Protein AF-A0A0B7ND95-F1 (afdb_monomer_lite)

Foldseek 3Di:
DPPVPVVVVVVVVVVVVVVVVVVVVVVVVVVVPPPPPVPDQKDFLVRADQQPNQDVLQGIRDGHDDPDPVVVVVVCVLLVVQLVLLCLLLVLVLLLLCQLVVLPVVSSCVLNVVLVVLSVVLSVQCNDPVCVGSVNPVVNLVSSVVSNCSVVVSLVVSCVQLPDVVSCQRNVVVLVVLLVVLQVVLSCLLVVFPPSVVPRNPCNDHDTSVVSSVVSNVSSVVSSVVSSVSNVVSVPDPVCPCVSVVSVD

Radius of gyration: 31.43 Å; chains: 1; bounding box: 92×32×95 Å

pLDDT: mean 82.19, std 17.95, range [39.03, 98.19]

Organism: NCBI:txid35722

Sequence (249 aa):
MTIQQRNKAQTSDSSIQKQSEDMGSQSQDTDRLLPNQSDKLILSWNEIPAWMQDNVYITGGYRRQTNSYWECVAATWNRCDYAGITCLIVGSFFPVIYYGFHCHHILQVVYLSIIVSLGSVTAAVTLMKHFRTPAYRWVRASLFMALGLFGLIPTFHGIWIYGLTNATKTIALGHMALMATTYITGALIYGCRFPERIMPGKFNLFGASHQIFHICVTIAVLAHYFGVMSAMAFWHDVSNEEFCQALFF

InterPro domains:
  IPR004254 AdipoR/Haemolysin-III-related [PF03006] (73-225)
  IPR004254 AdipoR/Haemolysin-III-related [PTHR20855] (75-235)

Structure (mmCIF, N/CA/C/O backbone):
data_AF-A0A0B7ND95-F1
#
_entry.id   AF-A0A0B7ND95-F1
#
loop_
_atom_site.group_PDB
_atom_site.id
_atom_site.type_symbol
_atom_site.label_atom_id
_atom_site.label_alt_id
_atom_site.label_comp_id
_atom_site.label_asym_id
_atom_site.label_entity_id
_atom_site.label_seq_id
_atom_site.pdbx_PDB_ins_code
_atom_site.Cartn_x
_atom_site.Cartn_y
_atom_site.Cartn_z
_atom_site.occupancy
_atom_site.B_iso_or_equiv
_atom_site.auth_seq_id
_atom_site.auth_comp_id
_atom_site.auth_asym_id
_atom_site.auth_atom_id
_atom_site.pdbx_PDB_model_num
ATOM 1 N N . MET A 1 1 ? -73.483 -19.323 65.325 1.00 46.22 1 MET A N 1
ATOM 2 C CA . MET A 1 1 ? -72.003 -19.219 65.369 1.00 46.22 1 MET A CA 1
ATOM 3 C C . MET A 1 1 ? -71.431 -18.955 63.968 1.00 46.22 1 MET A C 1
ATOM 5 O O . MET A 1 1 ? -70.488 -19.609 63.555 1.00 46.22 1 MET A O 1
ATOM 9 N N . THR A 1 2 ? -71.971 -17.988 63.214 1.00 48.25 2 THR A N 1
ATOM 10 C CA . THR A 1 2 ? -71.671 -17.878 61.763 1.00 48.25 2 THR A CA 1
ATOM 11 C C . THR A 1 2 ? -71.296 -16.459 61.328 1.00 48.25 2 THR A C 1
ATOM 13 O O . THR A 1 2 ? -71.377 -16.122 60.155 1.00 48.25 2 THR A O 1
ATOM 16 N N . ILE A 1 3 ? -70.877 -15.609 62.272 1.00 42.97 3 ILE A N 1
ATOM 17 C CA . ILE A 1 3 ? -70.461 -14.223 61.981 1.00 42.97 3 ILE A CA 1
ATOM 18 C C . ILE A 1 3 ? -68.981 -13.981 62.344 1.00 42.97 3 ILE A C 1
ATOM 20 O O . ILE A 1 3 ? -68.343 -13.102 61.779 1.00 42.97 3 ILE A O 1
ATOM 24 N N . GLN A 1 4 ? -68.361 -14.827 63.178 1.00 40.88 4 GLN A N 1
ATOM 25 C CA . GLN A 1 4 ? -66.966 -14.638 63.610 1.00 40.88 4 GLN A CA 1
ATOM 26 C C . GLN A 1 4 ? -65.897 -15.249 62.682 1.00 40.88 4 GLN A C 1
ATOM 28 O O . GLN A 1 4 ? -64.720 -14.928 62.828 1.00 40.88 4 GLN A O 1
ATOM 33 N N . GLN A 1 5 ? -66.271 -16.095 61.713 1.00 43.78 5 GLN A N 1
ATOM 34 C CA . GLN A 1 5 ? -65.306 -16.728 60.796 1.00 43.78 5 GLN A CA 1
ATOM 35 C C . GLN A 1 5 ? -65.056 -15.942 59.498 1.00 43.78 5 GLN A C 1
ATOM 37 O O . GLN A 1 5 ? -64.038 -16.163 58.850 1.00 43.78 5 GLN A O 1
ATOM 42 N N . ARG A 1 6 ? -65.911 -14.973 59.141 1.00 42.09 6 ARG A N 1
ATOM 43 C CA . ARG A 1 6 ? -65.739 -14.180 57.907 1.00 42.09 6 ARG A CA 1
ATOM 44 C C . ARG A 1 6 ? -64.676 -13.079 58.047 1.00 42.09 6 ARG A C 1
ATOM 46 O O . ARG A 1 6 ? -63.964 -12.794 57.093 1.00 42.09 6 ARG A O 1
ATOM 53 N N . ASN A 1 7 ? -64.476 -12.552 59.258 1.00 39.03 7 ASN A N 1
ATOM 54 C CA . ASN A 1 7 ? -63.516 -11.468 59.505 1.00 39.03 7 ASN A CA 1
ATOM 55 C C . ASN A 1 7 ? -62.047 -11.931 59.575 1.00 39.03 7 ASN A C 1
ATOM 57 O O . ASN A 1 7 ? -61.153 -11.123 59.334 1.00 39.03 7 ASN A O 1
ATOM 61 N N . LYS A 1 8 ? -61.770 -13.211 59.872 1.00 42.97 8 LYS A N 1
ATOM 62 C CA . LYS A 1 8 ? -60.394 -13.754 59.894 1.00 42.97 8 LYS A CA 1
ATOM 63 C C . LYS A 1 8 ? -59.848 -14.074 58.498 1.00 42.97 8 LYS A C 1
ATOM 65 O O . LYS A 1 8 ? -58.656 -13.916 58.272 1.00 42.97 8 LYS A O 1
ATOM 70 N N . ALA A 1 9 ? -60.710 -14.465 57.559 1.00 43.75 9 ALA A N 1
ATOM 71 C CA . ALA A 1 9 ? -60.305 -14.685 56.169 1.00 43.75 9 ALA A CA 1
ATOM 72 C C . ALA A 1 9 ? -59.977 -13.355 55.463 1.00 43.75 9 ALA A C 1
ATOM 74 O O . ALA A 1 9 ? -58.968 -13.243 54.779 1.00 43.75 9 ALA A O 1
ATOM 75 N N . GLN A 1 10 ? -60.764 -12.308 55.727 1.00 42.25 10 GLN A N 1
ATOM 76 C CA . GLN A 1 10 ? -60.604 -11.000 55.085 1.00 42.25 10 GLN A CA 1
ATOM 77 C C . GLN A 1 10 ? -59.406 -10.184 55.628 1.00 42.25 10 GLN A C 1
ATOM 79 O O . GLN A 1 10 ? -58.854 -9.328 54.936 1.00 42.25 10 GLN A O 1
ATOM 84 N N . THR A 1 11 ? -58.954 -10.472 56.854 1.00 45.81 11 THR A N 1
ATOM 85 C CA . THR A 1 11 ? -57.745 -9.870 57.455 1.00 45.81 11 THR A CA 1
ATOM 86 C C . THR A 1 11 ? -56.448 -10.578 57.046 1.00 45.81 11 THR A C 1
ATOM 88 O O . THR A 1 11 ? -55.398 -9.939 57.000 1.00 45.81 11 THR A O 1
ATOM 91 N N . SER A 1 12 ? -56.511 -11.867 56.688 1.00 43.91 12 SER A N 1
ATOM 92 C CA . SER A 1 12 ? -55.376 -12.621 56.130 1.00 43.91 12 SER A CA 1
ATOM 93 C C . SER A 1 12 ? -55.085 -12.235 54.676 1.00 43.91 12 SER A C 1
ATOM 95 O O . SER A 1 12 ? -53.926 -12.072 54.314 1.00 43.91 12 SER A O 1
ATOM 97 N N . ASP A 1 13 ? -56.120 -12.039 53.853 1.00 48.66 13 ASP A N 1
ATOM 98 C CA . ASP A 1 13 ? -55.945 -11.614 52.454 1.00 48.66 13 ASP A CA 1
ATOM 99 C C . ASP A 1 13 ? -55.358 -10.200 52.362 1.00 48.66 13 ASP A C 1
ATOM 101 O O . ASP A 1 13 ? -54.417 -9.954 51.616 1.00 48.66 13 ASP A O 1
ATOM 105 N N . SER A 1 14 ? -55.834 -9.275 53.200 1.00 48.16 14 SER A N 1
ATOM 106 C CA . SER A 1 14 ? -55.340 -7.891 53.213 1.00 48.16 14 SER A CA 1
ATOM 107 C C . SER A 1 14 ? -53.907 -7.747 53.735 1.00 48.16 14 SER A C 1
ATOM 109 O O . SER A 1 14 ? -53.222 -6.802 53.356 1.00 48.16 14 SER A O 1
ATOM 111 N N . SER A 1 15 ? -53.418 -8.668 54.569 1.00 45.91 15 SER A N 1
ATOM 112 C CA . SER A 1 15 ? -52.027 -8.661 55.047 1.00 45.91 15 SER A CA 1
ATOM 113 C C . SER A 1 15 ? -51.056 -9.287 54.041 1.00 45.91 15 SER A C 1
ATOM 115 O O . SER A 1 15 ? -49.958 -8.760 53.870 1.00 45.91 15 SER A O 1
ATOM 117 N N . ILE A 1 16 ? -51.480 -10.325 53.311 1.00 50.00 16 ILE A N 1
ATOM 118 C CA . ILE A 1 16 ? -50.712 -10.917 52.200 1.00 50.00 16 ILE A CA 1
ATOM 119 C C . ILE A 1 16 ? -50.633 -9.938 51.020 1.00 50.00 16 ILE A C 1
ATOM 121 O O . ILE A 1 16 ? -49.562 -9.739 50.449 1.00 50.00 16 ILE A O 1
ATOM 125 N N . GLN A 1 17 ? -51.736 -9.253 50.712 1.00 49.22 17 GLN A N 1
ATOM 126 C CA . GLN A 1 17 ? -51.794 -8.264 49.636 1.00 49.22 17 GLN A CA 1
ATOM 127 C C . GLN A 1 17 ? -50.929 -7.032 49.956 1.00 49.22 17 GLN A C 1
ATOM 129 O O . GLN A 1 17 ? -50.154 -6.584 49.113 1.00 49.22 17 GLN A O 1
ATOM 134 N N . LYS A 1 18 ? -50.925 -6.581 51.218 1.00 47.66 18 LYS A N 1
ATOM 135 C CA . LYS A 1 18 ? -50.056 -5.490 51.687 1.00 47.66 18 LYS A CA 1
ATOM 136 C C . LYS A 1 18 ? -48.567 -5.870 51.718 1.00 47.66 18 LYS A C 1
ATOM 138 O O . LYS A 1 18 ? -47.727 -5.024 51.438 1.00 47.66 18 LYS A O 1
ATOM 143 N N . GLN A 1 19 ? -48.227 -7.135 51.993 1.00 44.84 19 GLN A N 1
ATOM 144 C CA . GLN A 1 19 ? -46.850 -7.638 51.870 1.00 44.84 19 GLN A CA 1
ATOM 145 C C . GLN A 1 19 ? -46.392 -7.751 50.409 1.00 44.84 19 GLN A C 1
ATOM 147 O O . GLN A 1 19 ? -45.230 -7.479 50.125 1.00 44.84 19 GLN A O 1
ATOM 152 N N . SER A 1 20 ? -47.283 -8.109 49.477 1.00 46.28 20 SER A N 1
ATOM 153 C CA . SER A 1 20 ? -46.959 -8.130 48.042 1.00 46.28 20 SER A CA 1
ATOM 154 C C . SER A 1 20 ? -46.805 -6.729 47.435 1.00 46.28 20 SER A C 1
ATOM 156 O O . SER A 1 20 ? -45.972 -6.538 46.553 1.00 46.28 20 SER A O 1
ATOM 158 N N . GLU A 1 21 ? -47.542 -5.738 47.946 1.00 49.50 21 GLU A N 1
ATOM 159 C CA . GLU A 1 21 ? -47.407 -4.329 47.552 1.00 49.50 21 GLU A CA 1
ATOM 160 C C . GLU A 1 21 ? -46.112 -3.698 48.090 1.00 49.50 21 GLU A C 1
ATOM 162 O O . GLU A 1 21 ? -45.439 -2.974 47.360 1.00 49.50 21 GLU A O 1
ATOM 167 N N . ASP A 1 22 ? -45.704 -4.022 49.323 1.00 44.94 22 ASP A N 1
ATOM 168 C CA . ASP A 1 22 ? -44.455 -3.518 49.920 1.00 44.94 22 ASP A CA 1
ATOM 169 C C . ASP A 1 22 ? -43.204 -4.161 49.278 1.00 44.94 22 ASP A C 1
ATOM 171 O O . ASP A 1 22 ? -42.196 -3.497 49.033 1.00 44.94 22 ASP A O 1
ATOM 175 N N . MET A 1 23 ? -43.298 -5.439 48.882 1.00 45.09 23 MET A N 1
ATOM 176 C CA . MET A 1 23 ? -42.239 -6.146 48.146 1.00 45.09 23 MET A CA 1
ATOM 177 C C . MET A 1 23 ? -42.137 -5.692 46.672 1.00 45.09 23 MET A C 1
ATOM 179 O O . MET A 1 23 ? -41.040 -5.661 46.116 1.00 45.09 23 MET A O 1
ATOM 183 N N . GLY A 1 24 ? -43.255 -5.282 46.051 1.00 41.91 24 GLY A N 1
ATOM 184 C CA . GLY A 1 24 ? -43.289 -4.668 44.714 1.00 41.91 24 GLY A CA 1
ATOM 185 C C . GLY A 1 24 ? -42.869 -3.189 44.686 1.00 41.91 24 GLY A C 1
ATOM 186 O O . GLY A 1 24 ? -42.369 -2.706 43.672 1.00 41.91 24 GLY A O 1
ATOM 187 N N . SER A 1 25 ? -43.015 -2.480 45.808 1.00 40.16 25 SER A N 1
ATOM 188 C CA . SER A 1 25 ? -42.524 -1.109 46.005 1.00 40.16 25 SER A CA 1
ATOM 189 C C . SER A 1 25 ? -40.991 -1.067 46.105 1.00 40.16 25 SER A C 1
ATOM 191 O O . SER A 1 25 ? -40.341 -0.252 45.448 1.00 40.16 25 SER A O 1
ATOM 193 N N . GLN A 1 26 ? -40.380 -2.015 46.829 1.00 40.28 26 GLN A N 1
ATOM 194 C CA . GLN A 1 26 ? -38.919 -2.083 46.981 1.00 40.28 26 GLN A CA 1
ATOM 195 C C . GLN A 1 26 ? -38.174 -2.525 45.707 1.00 40.28 26 GLN A C 1
ATOM 197 O O . GLN A 1 26 ? -37.040 -2.087 45.485 1.00 40.28 26 GLN A O 1
ATOM 202 N N . SER A 1 27 ? -38.791 -3.335 44.834 1.00 39.84 27 SER A N 1
ATOM 203 C CA . SER A 1 27 ? -38.191 -3.679 43.533 1.00 39.84 27 SER A CA 1
ATOM 204 C C . SER A 1 27 ? -38.213 -2.501 42.552 1.00 39.84 27 SER A C 1
ATOM 206 O O . SER A 1 27 ? -37.303 -2.356 41.745 1.00 39.84 27 SER A O 1
ATOM 208 N N . GLN A 1 28 ? -39.219 -1.624 42.639 1.00 40.09 28 GLN A N 1
ATOM 209 C CA . GLN A 1 28 ? -39.315 -0.437 41.780 1.00 40.09 28 GLN A CA 1
ATOM 210 C C . GLN A 1 28 ? -38.377 0.701 42.199 1.00 40.09 28 GLN A C 1
ATOM 212 O O . GLN A 1 28 ? -38.012 1.519 41.355 1.00 40.09 28 GLN A O 1
ATOM 217 N N . ASP A 1 29 ? -37.992 0.770 43.475 1.00 41.56 29 ASP A N 1
ATOM 218 C CA . ASP A 1 29 ? -37.108 1.827 43.987 1.00 41.56 29 ASP A CA 1
ATOM 219 C C . ASP A 1 29 ? -35.616 1.470 43.839 1.00 41.56 29 ASP A C 1
ATOM 221 O O . ASP A 1 29 ? -34.767 2.340 43.648 1.00 41.56 29 ASP A O 1
ATOM 225 N N . THR A 1 30 ? -35.287 0.173 43.811 1.00 42.12 30 THR A N 1
ATOM 226 C CA . THR A 1 30 ? -33.929 -0.313 43.500 1.00 42.12 30 THR A CA 1
ATOM 227 C C . THR A 1 30 ? -33.597 -0.232 42.007 1.00 42.12 30 THR A C 1
ATOM 229 O O . THR A 1 30 ? -32.471 0.132 41.663 1.00 42.12 30 THR A O 1
ATOM 232 N N . ASP A 1 31 ? -34.583 -0.416 41.122 1.00 42.78 31 ASP A N 1
ATOM 233 C CA . ASP A 1 31 ? -34.448 -0.130 39.682 1.00 42.78 31 ASP A CA 1
ATOM 234 C C . ASP A 1 31 ? -34.308 1.374 39.375 1.00 42.78 31 ASP A C 1
ATOM 236 O O . ASP A 1 31 ? -33.845 1.757 38.300 1.00 42.78 31 ASP A O 1
ATOM 240 N N . ARG A 1 32 ? -34.670 2.249 40.324 1.00 41.66 32 ARG A N 1
ATOM 241 C CA . ARG A 1 32 ? -34.611 3.713 40.182 1.00 41.66 32 ARG A CA 1
ATOM 242 C C . ARG A 1 32 ? -33.269 4.320 40.626 1.00 41.66 32 ARG A C 1
ATOM 244 O O . ARG A 1 32 ? -32.992 5.475 40.306 1.00 41.66 32 ARG A O 1
ATOM 251 N N . LEU A 1 33 ? -32.433 3.549 41.331 1.00 43.50 33 LEU A N 1
ATOM 252 C CA . LEU A 1 33 ? -31.108 3.963 41.825 1.00 43.50 33 LEU A CA 1
ATOM 253 C C . LEU A 1 33 ? -29.937 3.473 40.963 1.00 43.50 33 LEU A C 1
ATOM 255 O O . LEU A 1 33 ? -28.801 3.901 41.177 1.00 43.50 33 LEU A O 1
ATOM 259 N N . LEU A 1 34 ? -30.190 2.630 39.960 1.00 40.44 34 LEU A N 1
ATOM 260 C CA . LEU A 1 34 ? -29.233 2.446 38.878 1.00 40.44 34 LEU A CA 1
ATOM 261 C C . LEU A 1 34 ? -29.386 3.645 37.936 1.00 40.44 34 LEU A C 1
ATOM 263 O O . LEU A 1 34 ? -30.468 3.821 37.374 1.00 40.44 34 LEU A O 1
ATOM 267 N N . PRO A 1 35 ? -28.358 4.496 37.750 1.00 40.97 35 PRO A N 1
ATOM 268 C CA . PRO A 1 35 ? -28.435 5.532 36.734 1.00 40.97 35 PRO A CA 1
ATOM 269 C C . PRO A 1 35 ? -28.779 4.845 35.415 1.00 40.97 35 PRO A C 1
ATOM 271 O O . PRO A 1 35 ? -28.066 3.936 34.985 1.00 40.97 35 PRO A O 1
ATOM 274 N N . ASN A 1 36 ? -29.905 5.243 34.820 1.00 45.34 36 ASN A N 1
ATOM 275 C CA . ASN A 1 36 ? -30.360 4.731 33.540 1.00 45.34 36 ASN A CA 1
ATOM 276 C C . ASN A 1 36 ? -29.185 4.854 32.561 1.00 45.34 36 ASN A C 1
ATOM 278 O O . ASN A 1 36 ? -28.780 5.960 32.198 1.00 45.34 36 ASN A O 1
ATOM 282 N N . GLN A 1 37 ? -28.577 3.727 32.174 1.00 53.06 37 GLN A N 1
ATOM 283 C CA . GLN A 1 37 ? -27.394 3.724 31.306 1.00 53.06 37 GLN A CA 1
ATOM 284 C C . GLN A 1 37 ? -27.673 4.351 29.922 1.00 53.06 37 GLN A C 1
ATOM 286 O O . GLN A 1 37 ? -26.755 4.504 29.116 1.00 53.06 37 GLN A O 1
ATOM 291 N N . SER A 1 38 ? -28.920 4.756 29.644 1.00 56.50 38 SER A N 1
ATOM 292 C CA . SER A 1 38 ? -29.368 5.399 28.410 1.00 56.50 38 SER A CA 1
ATOM 293 C C . SER A 1 38 ? -28.781 6.785 28.136 1.00 56.50 38 SER A C 1
ATOM 295 O O . SER A 1 38 ? -28.711 7.165 26.963 1.00 56.50 38 SER A O 1
ATOM 297 N N . ASP A 1 39 ? -28.348 7.531 29.158 1.00 67.50 39 ASP A N 1
ATOM 298 C CA . ASP A 1 39 ? -28.037 8.966 29.002 1.00 67.50 39 ASP A CA 1
ATOM 299 C C . ASP A 1 39 ? -26.546 9.259 28.791 1.00 67.50 39 ASP A C 1
ATOM 301 O O . ASP A 1 39 ? -26.157 10.363 28.400 1.00 67.50 39 ASP A O 1
ATOM 305 N N . LYS A 1 40 ? -25.679 8.263 29.000 1.00 76.31 40 LYS A N 1
ATOM 306 C CA . LYS A 1 40 ? -24.236 8.436 28.835 1.00 76.31 40 LYS A CA 1
ATOM 307 C C . LYS A 1 40 ? -23.877 8.473 27.344 1.00 76.31 40 LYS A C 1
ATOM 309 O O . LYS A 1 40 ? -23.940 7.466 26.642 1.00 76.31 40 LYS A O 1
ATOM 314 N N . LEU A 1 41 ? -23.476 9.648 26.854 1.00 81.19 41 LEU A N 1
ATOM 315 C CA . LEU A 1 41 ? -23.081 9.846 25.450 1.00 81.19 41 LEU A CA 1
ATOM 316 C C . LEU A 1 41 ? -21.787 9.099 25.081 1.00 81.19 41 LEU A C 1
ATOM 318 O O . LEU A 1 41 ? -21.647 8.636 23.947 1.00 81.19 41 LEU A O 1
ATOM 322 N N . ILE A 1 42 ? -20.853 8.992 26.033 1.00 87.69 42 ILE A N 1
ATOM 323 C CA . ILE A 1 42 ? -19.538 8.369 25.853 1.00 87.69 42 ILE A CA 1
ATOM 324 C C . ILE A 1 42 ? -19.367 7.209 26.831 1.00 87.69 42 ILE A C 1
ATOM 326 O O . ILE A 1 42 ? -19.508 7.370 28.043 1.00 87.69 42 ILE A O 1
ATOM 330 N N . LEU A 1 43 ? -18.999 6.055 26.289 1.00 89.62 43 LEU A N 1
ATOM 331 C CA . LEU A 1 43 ? -18.809 4.805 27.008 1.00 89.62 43 LEU A CA 1
ATOM 332 C C . LEU A 1 43 ? -17.317 4.496 27.218 1.00 89.62 43 LEU A C 1
ATOM 334 O O . LEU A 1 43 ? -16.436 4.926 26.462 1.00 89.62 43 LEU A O 1
ATOM 338 N N . SER A 1 44 ? -17.043 3.734 28.271 1.00 91.38 44 SER A N 1
ATOM 339 C CA . SER A 1 44 ? -15.757 3.092 28.545 1.00 91.38 44 SER A CA 1
ATOM 340 C C . SER A 1 44 ? -15.688 1.695 27.919 1.00 91.38 44 SER A C 1
ATOM 342 O O . SER A 1 44 ? -16.703 1.130 27.515 1.00 91.38 44 SER A O 1
ATOM 344 N N . TRP A 1 45 ? -14.485 1.120 27.851 1.00 90.06 45 TRP A N 1
ATOM 345 C CA . TRP A 1 45 ? -14.240 -0.205 27.261 1.00 90.06 45 TRP A CA 1
ATOM 346 C C . TRP A 1 45 ? -15.142 -1.319 27.823 1.00 90.06 45 TRP A C 1
ATOM 348 O O . TRP A 1 45 ? -15.616 -2.173 27.079 1.00 90.06 45 TRP A O 1
ATOM 358 N N . ASN A 1 46 ? -15.412 -1.303 29.129 1.00 91.12 46 ASN A N 1
ATOM 359 C CA . ASN A 1 46 ? -16.226 -2.335 29.777 1.00 91.12 46 ASN A CA 1
ATOM 360 C C . ASN A 1 46 ? -17.735 -2.140 29.546 1.00 91.12 46 ASN A C 1
ATOM 362 O O . ASN A 1 46 ? -18.511 -3.057 29.791 1.00 91.12 46 ASN A O 1
ATOM 366 N N . GLU A 1 47 ? -18.148 -0.953 29.093 1.00 88.75 47 GLU A N 1
ATOM 367 C CA . GLU A 1 47 ? -19.551 -0.595 28.851 1.00 88.75 47 GLU A CA 1
ATOM 368 C C . GLU A 1 47 ? -19.975 -0.851 27.392 1.00 88.75 47 GLU A C 1
ATOM 370 O O . GLU A 1 47 ? -21.168 -0.859 27.093 1.00 88.75 47 GLU A O 1
ATOM 375 N N . ILE A 1 48 ? -19.027 -1.058 26.468 1.00 86.62 48 ILE A N 1
ATOM 376 C CA . ILE A 1 48 ? -19.335 -1.321 25.056 1.00 86.62 48 ILE A CA 1
ATOM 377 C C . ILE A 1 48 ? -19.605 -2.807 24.781 1.00 86.62 48 ILE A C 1
ATOM 379 O O . ILE A 1 48 ? -18.976 -3.684 25.381 1.00 86.62 48 ILE A O 1
ATOM 383 N N . PRO A 1 49 ? -20.495 -3.121 23.821 1.00 84.69 49 PRO A N 1
ATOM 384 C CA . PRO A 1 49 ? -20.786 -4.499 23.448 1.00 84.69 49 PRO A CA 1
ATOM 385 C C . PRO A 1 49 ? -19.563 -5.189 22.827 1.00 84.69 49 PRO A C 1
ATOM 387 O O . PRO A 1 49 ? -18.752 -4.566 22.142 1.00 84.69 49 PRO A O 1
ATOM 390 N N . ALA A 1 50 ? -19.470 -6.511 22.994 1.00 82.81 50 ALA A N 1
ATOM 391 C CA . ALA A 1 50 ? -18.301 -7.308 22.602 1.00 82.81 50 ALA A CA 1
ATOM 392 C C . ALA A 1 50 ? -17.890 -7.172 21.120 1.00 82.81 50 ALA A C 1
ATOM 394 O O . ALA A 1 50 ? -16.716 -7.288 20.786 1.00 82.81 50 ALA A O 1
ATOM 395 N N . TRP A 1 51 ? -18.829 -6.896 20.212 1.00 78.75 51 TRP A N 1
ATOM 396 C CA . TRP A 1 51 ? -18.520 -6.702 18.790 1.00 78.75 51 TRP A CA 1
ATOM 397 C C . TRP A 1 51 ? -17.765 -5.391 18.499 1.00 78.75 51 TRP A C 1
ATOM 399 O O . TRP A 1 51 ? -17.118 -5.289 17.458 1.00 78.75 51 TRP A O 1
ATOM 409 N N . MET A 1 52 ? -17.848 -4.406 19.401 1.00 82.62 52 MET A N 1
ATOM 410 C CA . MET A 1 52 ? -17.167 -3.108 19.322 1.00 82.62 52 MET A CA 1
ATOM 411 C C . MET A 1 52 ? -15.809 -3.128 20.046 1.00 82.62 52 MET A C 1
ATOM 413 O O . MET A 1 52 ? -14.982 -2.245 19.837 1.00 82.62 52 MET A O 1
ATOM 417 N N . GLN A 1 53 ? -15.562 -4.149 20.872 1.00 87.31 53 GLN A N 1
ATOM 418 C CA . GLN A 1 53 ? -14.335 -4.322 21.644 1.00 87.31 53 GLN A CA 1
ATOM 419 C C . GLN A 1 53 ? -13.169 -4.776 20.754 1.00 87.31 53 GLN A C 1
ATOM 421 O O . GLN A 1 53 ? -12.801 -5.951 20.700 1.00 87.31 53 GLN A O 1
ATOM 426 N N . ASP A 1 54 ? -12.552 -3.836 20.043 1.00 84.12 54 ASP A N 1
ATOM 427 C CA . ASP A 1 54 ? -11.464 -4.122 19.112 1.00 84.12 54 ASP A CA 1
ATOM 428 C C . ASP A 1 54 ? -10.064 -3.911 19.739 1.00 84.12 54 ASP A C 1
ATOM 430 O O . ASP A 1 54 ? -9.145 -4.708 19.501 1.00 84.12 54 ASP A O 1
ATOM 434 N N . ASN A 1 55 ? -9.887 -2.869 20.560 1.00 89.56 55 ASN A N 1
ATOM 435 C CA . ASN A 1 55 ? -8.613 -2.487 21.165 1.00 89.56 55 ASN A CA 1
ATOM 436 C C . ASN A 1 55 ? -8.715 -2.172 22.668 1.00 89.56 55 ASN A C 1
ATOM 438 O O . ASN A 1 55 ? -8.995 -1.046 23.060 1.00 89.56 55 ASN A O 1
ATOM 442 N N . VAL A 1 56 ? -8.356 -3.151 23.504 1.00 92.06 56 VAL A N 1
ATOM 443 C CA . VAL A 1 56 ? -8.374 -3.045 24.978 1.00 92.06 56 VAL A CA 1
ATOM 444 C C . VAL A 1 56 ? -7.528 -1.900 25.555 1.00 92.06 56 VAL A C 1
ATOM 446 O O . VAL A 1 56 ? -7.766 -1.460 26.675 1.00 92.06 56 VAL A O 1
ATOM 449 N N . TYR A 1 57 ? -6.538 -1.395 24.810 1.00 94.00 57 TYR A N 1
ATOM 450 C CA . TYR A 1 57 ? -5.688 -0.290 25.268 1.00 94.00 57 TYR A CA 1
ATOM 451 C C . TYR A 1 57 ? -6.361 1.084 25.137 1.00 94.00 57 TYR A C 1
ATOM 453 O O . TYR A 1 57 ? -5.918 2.049 25.764 1.00 94.00 57 TYR A O 1
ATOM 461 N N . ILE A 1 58 ? -7.439 1.162 24.354 1.00 94.00 58 ILE A N 1
ATOM 462 C CA . ILE A 1 58 ? -8.315 2.325 24.264 1.00 94.00 58 ILE A CA 1
ATOM 463 C C . ILE A 1 58 ? -9.418 2.129 25.302 1.00 94.00 58 ILE A C 1
ATOM 465 O O . ILE A 1 58 ? -10.324 1.315 25.126 1.00 94.00 58 ILE A O 1
ATOM 469 N N . THR A 1 59 ? -9.306 2.831 26.426 1.00 93.06 59 THR A N 1
ATOM 470 C CA . THR A 1 59 ? -10.095 2.543 27.635 1.00 93.06 59 THR A CA 1
ATOM 471 C C . THR A 1 59 ? -11.413 3.313 27.706 1.00 93.06 59 THR A C 1
ATOM 473 O O . THR A 1 59 ? -12.297 2.953 28.483 1.00 93.06 59 THR A O 1
ATOM 476 N N . GLY A 1 60 ? -11.584 4.350 26.886 1.00 91.56 60 GLY A N 1
ATOM 477 C CA . GLY A 1 60 ? -12.797 5.164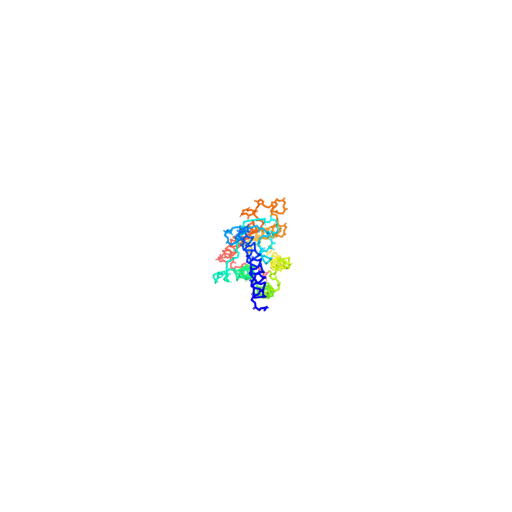 26.835 1.00 91.56 60 GLY A CA 1
ATOM 478 C C . GLY A 1 60 ? -12.841 6.073 25.614 1.00 91.56 60 GLY A C 1
ATOM 479 O O . GLY A 1 60 ? -11.957 6.015 24.766 1.00 91.56 60 GLY A O 1
ATOM 480 N N . GLY A 1 61 ? -13.882 6.903 25.519 1.00 88.81 61 GLY A N 1
ATOM 481 C CA . GLY A 1 61 ? -14.133 7.714 24.320 1.00 88.81 61 GLY A CA 1
ATOM 482 C C . GLY A 1 61 ? -15.022 7.017 23.284 1.00 88.81 61 GLY A C 1
ATOM 483 O O . GLY A 1 61 ? -15.203 7.541 22.186 1.00 88.81 61 GLY A O 1
ATOM 484 N N . TYR A 1 62 ? -15.598 5.857 23.618 1.00 88.81 62 TYR A N 1
ATOM 485 C CA . TYR A 1 62 ? -16.457 5.115 22.703 1.00 88.81 62 TYR A CA 1
ATOM 486 C C . TYR A 1 62 ? -17.824 5.771 22.573 1.00 88.81 62 TYR A C 1
ATOM 488 O O . TYR A 1 62 ? -18.419 6.213 23.553 1.00 88.81 62 TYR A O 1
ATOM 496 N N . ARG A 1 63 ? -18.358 5.783 21.355 1.00 86.25 63 ARG A N 1
ATOM 497 C CA . ARG A 1 63 ? -19.751 6.165 21.124 1.00 86.25 63 ARG A CA 1
ATOM 498 C C . ARG A 1 63 ? -20.665 4.995 21.463 1.00 86.25 63 ARG A C 1
ATOM 500 O O . ARG A 1 63 ? -20.343 3.846 21.165 1.00 86.25 63 ARG A O 1
ATOM 507 N N . ARG A 1 64 ? -21.817 5.295 22.062 1.00 80.56 64 ARG A N 1
ATOM 508 C CA . ARG A 1 64 ? -22.871 4.298 22.280 1.00 80.56 64 ARG A CA 1
ATOM 509 C C . ARG A 1 64 ? -23.391 3.751 20.948 1.00 80.56 64 ARG A C 1
ATOM 511 O O . ARG A 1 64 ? -23.421 4.474 19.953 1.00 80.56 64 ARG A O 1
ATOM 518 N N . GLN A 1 65 ? -23.843 2.499 20.951 1.00 74.25 65 GLN A N 1
ATOM 519 C CA . GLN A 1 65 ? -24.636 1.966 19.845 1.00 74.25 65 GLN A CA 1
ATOM 520 C C . GLN A 1 65 ? -25.962 2.730 19.781 1.00 74.25 65 GLN A C 1
ATOM 522 O O . GLN A 1 65 ? -26.623 2.928 20.800 1.00 74.25 65 GLN A O 1
ATOM 527 N N . THR A 1 66 ? -26.363 3.149 18.591 1.00 67.56 66 THR A N 1
ATOM 528 C CA . THR A 1 66 ? -27.589 3.897 18.365 1.00 67.56 66 THR A CA 1
ATOM 529 C C . THR A 1 66 ? -28.419 3.087 17.358 1.00 67.56 66 THR A C 1
ATOM 531 O O . THR A 1 66 ? -27.999 2.733 16.261 1.00 67.56 66 THR A O 1
ATOM 534 N N . ASN A 1 67 ? -29.602 2.629 17.766 1.00 66.94 67 ASN A N 1
ATOM 535 C CA . ASN A 1 67 ? -30.401 1.673 16.985 1.00 66.94 67 ASN A CA 1
ATOM 536 C C . ASN A 1 67 ? -31.190 2.368 15.853 1.00 66.94 67 ASN A C 1
ATOM 538 O O . ASN A 1 67 ? -32.414 2.276 15.798 1.00 66.94 67 ASN A O 1
ATOM 542 N N . SER A 1 68 ? -30.498 3.093 14.965 1.00 76.94 68 SER A N 1
ATOM 543 C CA . SER A 1 68 ? -31.097 3.853 13.857 1.00 76.94 68 SER A CA 1
ATOM 544 C C . SER A 1 68 ? -30.716 3.301 12.473 1.00 76.94 68 SER A C 1
ATOM 546 O O . SER A 1 68 ? -29.663 2.690 12.288 1.00 76.94 68 SER A O 1
ATOM 548 N N . TYR A 1 69 ? -31.569 3.536 11.469 1.00 71.19 69 TYR A N 1
ATOM 549 C CA . TYR A 1 69 ? -31.357 3.106 10.076 1.00 71.19 69 TYR A CA 1
ATOM 550 C C . TYR A 1 69 ? -30.011 3.581 9.498 1.00 71.19 69 TYR A C 1
ATOM 552 O O . TYR A 1 69 ? -29.278 2.803 8.884 1.00 71.19 69 TYR A O 1
ATOM 560 N N . TRP A 1 70 ? -29.641 4.834 9.774 1.00 66.00 70 TRP A N 1
ATOM 561 C CA . TRP A 1 70 ? -28.366 5.431 9.364 1.00 66.00 70 TRP A CA 1
ATOM 562 C C . TRP A 1 70 ? -27.145 4.750 10.004 1.00 66.00 70 TRP A C 1
ATOM 564 O O . TRP A 1 70 ? -26.045 4.809 9.460 1.00 66.00 70 TRP A O 1
ATOM 574 N N . GLU A 1 71 ? -27.324 4.013 11.100 1.00 55.22 71 GLU A N 1
ATOM 575 C CA . GLU A 1 71 ? -26.255 3.226 11.718 1.00 55.22 71 GLU A CA 1
ATOM 576 C C . GLU A 1 71 ? -26.175 1.789 11.216 1.00 55.22 71 GLU A C 1
ATOM 578 O O . GLU A 1 71 ? -25.104 1.189 11.268 1.00 55.22 71 GLU A O 1
ATOM 583 N N . CYS A 1 72 ? -27.236 1.254 10.608 1.00 59.34 72 CYS A N 1
ATOM 584 C CA . CYS A 1 72 ? -27.119 0.045 9.788 1.00 59.34 72 CYS A CA 1
ATOM 585 C C . CYS A 1 72 ? -26.203 0.306 8.571 1.00 59.34 72 CYS A C 1
ATOM 587 O O . CYS A 1 72 ? -25.393 -0.544 8.179 1.00 59.34 72 CYS A O 1
ATOM 589 N N . VAL A 1 73 ? -26.248 1.535 8.039 1.00 64.88 73 VAL A N 1
ATOM 590 C CA . VAL A 1 73 ? -25.288 2.033 7.042 1.00 64.88 73 VAL A CA 1
ATOM 591 C C . VAL A 1 73 ? -23.883 2.160 7.653 1.00 64.88 73 VAL A C 1
ATOM 593 O O . VAL A 1 73 ? -22.924 1.658 7.065 1.00 64.88 73 VAL A O 1
ATOM 596 N N . ALA A 1 74 ? -23.740 2.698 8.870 1.00 60.22 74 ALA A N 1
ATOM 597 C CA . ALA A 1 74 ? -22.447 2.749 9.572 1.00 60.22 74 ALA A CA 1
ATOM 598 C C . ALA A 1 74 ? -21.855 1.350 9.874 1.00 60.22 74 ALA A C 1
ATOM 600 O O . ALA A 1 74 ? -20.656 1.131 9.716 1.00 60.22 74 ALA A O 1
ATOM 601 N N . ALA A 1 75 ? -22.680 0.354 10.211 1.00 58.91 75 ALA A N 1
ATOM 602 C CA . ALA A 1 75 ? -22.260 -1.040 10.401 1.00 58.91 75 ALA A CA 1
ATOM 603 C C . ALA A 1 75 ? -21.813 -1.718 9.088 1.00 58.91 75 ALA A C 1
ATOM 605 O O . ALA A 1 75 ? -21.034 -2.683 9.100 1.00 58.91 75 ALA A O 1
ATOM 606 N N . THR A 1 76 ? -22.286 -1.203 7.950 1.00 69.00 76 THR A N 1
ATOM 607 C CA . THR A 1 76 ? -21.844 -1.595 6.605 1.00 69.00 76 THR A CA 1
ATOM 608 C C . THR A 1 76 ? -20.503 -0.950 6.239 1.00 69.00 76 THR A C 1
ATOM 610 O O . THR A 1 76 ? -19.754 -1.530 5.456 1.00 69.00 76 THR A O 1
ATOM 613 N N . TRP A 1 77 ? -20.123 0.158 6.885 1.00 79.19 77 TRP A N 1
ATOM 614 C CA . TRP A 1 77 ? -18.871 0.876 6.622 1.00 79.19 77 TRP A CA 1
ATOM 615 C C . TRP A 1 77 ? -17.620 0.025 6.853 1.00 79.19 77 TRP A C 1
ATOM 617 O O . TRP A 1 77 ? -16.684 0.098 6.071 1.00 79.19 77 TRP A O 1
ATOM 627 N N . ASN A 1 78 ? -17.640 -0.889 7.830 1.00 76.38 78 ASN A N 1
ATOM 628 C CA . ASN A 1 78 ? -16.547 -1.853 8.030 1.00 76.38 78 ASN A CA 1
ATOM 629 C C . ASN A 1 78 ? -16.343 -2.798 6.831 1.00 76.38 78 ASN A C 1
ATOM 631 O O . ASN A 1 78 ? -15.255 -3.329 6.643 1.00 76.38 78 ASN A O 1
ATOM 635 N N . ARG A 1 79 ? -17.389 -3.064 6.036 1.00 82.38 79 ARG A N 1
ATOM 636 C CA . ARG A 1 79 ? -17.249 -3.840 4.791 1.00 82.38 79 ARG A CA 1
ATOM 637 C C . ARG A 1 79 ? -16.679 -2.967 3.682 1.00 82.38 79 ARG A C 1
ATOM 639 O O . ARG A 1 79 ? -15.809 -3.425 2.950 1.00 82.38 79 ARG A O 1
ATOM 646 N N . CYS A 1 80 ? -17.159 -1.729 3.585 1.00 87.25 80 CYS A N 1
ATOM 647 C CA . CYS A 1 80 ? -16.648 -0.748 2.635 1.00 87.25 80 CYS A CA 1
ATOM 648 C C . CYS A 1 80 ? -15.172 -0.428 2.885 1.00 87.25 80 CYS A C 1
ATOM 650 O O . CYS A 1 80 ? -14.444 -0.236 1.924 1.00 87.25 80 CYS A O 1
ATOM 652 N N . ASP A 1 81 ? -14.723 -0.435 4.140 1.00 88.44 81 ASP A N 1
ATOM 653 C CA . ASP A 1 81 ? -13.317 -0.267 4.508 1.00 88.44 81 ASP A CA 1
ATOM 654 C C . ASP A 1 81 ? -12.452 -1.393 3.925 1.00 88.44 81 ASP A C 1
ATOM 656 O O . ASP A 1 81 ? -11.539 -1.140 3.144 1.00 88.44 81 ASP A O 1
ATOM 660 N N . TYR A 1 82 ? -12.801 -2.658 4.184 1.00 89.12 82 TYR A N 1
ATOM 661 C CA . TYR A 1 82 ? -12.047 -3.797 3.644 1.00 89.12 82 TYR A CA 1
ATOM 662 C C . TYR A 1 82 ? -12.096 -3.876 2.118 1.00 89.12 82 TYR A C 1
ATOM 664 O O . TYR A 1 82 ? -11.063 -4.108 1.490 1.00 89.12 82 TYR A O 1
ATOM 672 N N . ALA A 1 83 ? -13.260 -3.619 1.515 1.00 92.25 83 ALA A N 1
ATOM 673 C CA . ALA A 1 83 ? -13.373 -3.497 0.064 1.00 92.25 83 ALA A CA 1
ATOM 674 C C . ALA A 1 83 ? -12.509 -2.344 -0.467 1.00 92.25 83 ALA A C 1
ATOM 676 O O . ALA A 1 83 ? -11.812 -2.512 -1.460 1.00 92.25 83 ALA A O 1
ATOM 677 N N . GLY A 1 84 ? -12.517 -1.198 0.212 1.00 94.00 84 GLY A N 1
ATOM 678 C CA . GLY A 1 84 ? -11.745 -0.013 -0.138 1.00 94.00 84 GLY A CA 1
ATOM 679 C C . GLY A 1 84 ? -10.244 -0.274 -0.115 1.00 94.00 84 GLY A C 1
ATOM 680 O O . GLY A 1 84 ? -9.565 0.082 -1.072 1.00 94.00 84 GLY A O 1
ATOM 681 N N . ILE A 1 85 ? -9.735 -0.968 0.909 1.00 93.38 85 ILE A N 1
ATOM 682 C CA . ILE A 1 85 ? -8.325 -1.382 0.978 1.00 93.38 85 ILE A CA 1
ATOM 683 C C . ILE A 1 85 ? -7.982 -2.292 -0.207 1.00 93.38 85 ILE A C 1
ATOM 685 O O . ILE A 1 85 ? -6.980 -2.060 -0.881 1.00 93.38 85 ILE A O 1
ATOM 689 N N . THR A 1 86 ? -8.810 -3.300 -0.507 1.00 95.12 86 THR A N 1
ATOM 690 C CA . THR A 1 86 ? -8.565 -4.174 -1.665 1.00 95.12 86 THR A CA 1
ATOM 691 C C . THR A 1 86 ? -8.589 -3.399 -2.979 1.00 95.12 86 THR A C 1
ATOM 693 O O . THR A 1 86 ? -7.676 -3.559 -3.786 1.00 95.12 86 THR A O 1
ATOM 696 N N . CYS A 1 87 ? -9.592 -2.546 -3.192 1.00 96.25 87 CYS A N 1
ATOM 697 C CA . CYS A 1 87 ? -9.708 -1.719 -4.389 1.00 96.25 87 CYS A CA 1
ATOM 698 C C . CYS A 1 87 ? -8.522 -0.764 -4.537 1.00 96.25 87 CYS A C 1
ATOM 700 O O . CYS A 1 87 ? -8.001 -0.623 -5.639 1.00 96.25 87 CYS A O 1
ATOM 702 N N . LEU A 1 88 ? -8.066 -0.149 -3.443 1.00 95.75 88 LEU A N 1
ATOM 703 C CA . LEU A 1 88 ? -6.896 0.723 -3.434 1.00 95.75 88 LEU A CA 1
ATOM 704 C C . LEU A 1 88 ? -5.637 -0.048 -3.833 1.00 95.75 88 LEU A C 1
ATOM 706 O O . LEU A 1 88 ? -4.924 0.395 -4.728 1.00 95.75 88 LEU A O 1
ATOM 710 N N . ILE A 1 89 ? -5.380 -1.208 -3.215 1.00 95.62 89 ILE A N 1
ATOM 711 C CA . ILE A 1 89 ? -4.198 -2.016 -3.534 1.00 95.62 89 ILE A CA 1
ATOM 712 C C . ILE A 1 89 ? -4.272 -2.468 -4.992 1.00 95.62 89 ILE A C 1
ATOM 714 O O . ILE A 1 89 ? -3.406 -2.097 -5.770 1.00 95.62 89 ILE A O 1
ATOM 718 N N . VAL A 1 90 ? -5.316 -3.191 -5.402 1.00 97.56 90 VAL A N 1
ATOM 719 C CA . VAL A 1 90 ? -5.428 -3.712 -6.777 1.00 97.56 90 VAL A CA 1
ATOM 720 C C . VAL A 1 90 ? -5.399 -2.580 -7.804 1.00 97.56 90 VAL A C 1
ATOM 722 O O . VAL A 1 90 ? -4.647 -2.657 -8.772 1.00 97.56 90 VAL A O 1
ATOM 725 N N . GLY A 1 91 ? -6.163 -1.511 -7.576 1.00 97.06 91 GLY A N 1
ATOM 726 C CA . GLY A 1 91 ? -6.227 -0.354 -8.466 1.00 97.06 91 GLY A CA 1
ATOM 727 C C . GLY A 1 91 ? -4.883 0.355 -8.615 1.00 97.06 91 GLY A C 1
ATOM 728 O O . GLY A 1 91 ? -4.525 0.734 -9.725 1.00 97.06 91 GLY A O 1
ATOM 729 N N . SER A 1 92 ? -4.097 0.462 -7.539 1.00 95.94 92 SER A N 1
ATOM 730 C CA . SER A 1 92 ? -2.766 1.084 -7.580 1.00 95.94 92 SER A CA 1
ATOM 731 C C . SER A 1 92 ? -1.768 0.328 -8.469 1.00 95.94 92 SER A C 1
ATOM 733 O O . SER A 1 92 ? -0.860 0.932 -9.038 1.00 95.94 92 SER A O 1
ATOM 735 N N . PHE A 1 93 ? -1.948 -0.983 -8.672 1.00 96.50 93 PHE A N 1
ATOM 736 C CA . PHE A 1 93 ? -1.070 -1.758 -9.553 1.00 96.50 93 PHE A CA 1
ATOM 737 C C . PHE A 1 93 ? -1.301 -1.461 -11.035 1.00 96.50 93 PHE A C 1
ATOM 739 O O . PHE A 1 93 ? -0.358 -1.590 -11.808 1.00 96.50 93 PHE A O 1
ATOM 746 N N . PHE A 1 94 ? -2.501 -1.043 -11.450 1.00 96.69 94 PHE A N 1
ATOM 747 C CA . PHE A 1 94 ? -2.795 -0.771 -12.863 1.00 96.69 94 PHE A CA 1
ATOM 748 C C . PHE A 1 94 ? -1.834 0.246 -13.489 1.00 96.69 94 PHE A C 1
ATOM 750 O O . PHE A 1 94 ? -1.128 -0.128 -14.426 1.00 96.69 94 PHE A O 1
ATOM 757 N N . PRO A 1 95 ? -1.733 1.491 -12.986 1.00 95.19 95 PRO A N 1
ATOM 758 C CA . PRO A 1 95 ? -0.835 2.471 -13.582 1.00 95.19 95 PRO A CA 1
ATOM 759 C C . PRO A 1 95 ? 0.643 2.098 -13.405 1.00 95.19 95 PRO A C 1
ATOM 761 O O . PRO A 1 95 ? 1.430 2.292 -14.327 1.00 95.19 95 PRO A O 1
ATOM 764 N N . VAL A 1 96 ? 1.029 1.527 -12.258 1.00 93.94 96 VAL A N 1
ATOM 765 C CA . VAL A 1 96 ? 2.430 1.149 -11.998 1.00 93.94 96 VAL A CA 1
ATOM 766 C C . VAL A 1 96 ? 2.900 0.047 -12.937 1.00 93.94 96 VAL A C 1
ATOM 768 O O . VAL A 1 96 ? 4.000 0.137 -13.466 1.00 93.94 96 VAL A O 1
ATOM 771 N N . ILE A 1 97 ? 2.086 -0.983 -13.168 1.00 95.62 97 ILE A N 1
ATOM 772 C CA . ILE A 1 97 ? 2.438 -2.066 -14.090 1.00 95.62 97 ILE A CA 1
ATOM 773 C C . ILE A 1 97 ? 2.362 -1.589 -15.539 1.00 95.62 97 ILE A C 1
ATOM 775 O O . ILE A 1 97 ? 3.244 -1.929 -16.324 1.00 95.62 97 ILE A O 1
ATOM 779 N N . TYR A 1 98 ? 1.353 -0.785 -15.887 1.00 95.06 98 TYR A N 1
ATOM 780 C CA . TYR A 1 98 ? 1.191 -0.253 -17.238 1.00 95.06 98 TYR A CA 1
ATOM 781 C C . TYR A 1 98 ? 2.403 0.579 -17.672 1.00 95.06 98 TYR A C 1
ATOM 783 O O . TYR A 1 98 ? 3.043 0.255 -18.671 1.00 95.06 98 TYR A O 1
ATOM 791 N N . TYR A 1 99 ? 2.771 1.601 -16.893 1.00 92.62 99 TYR A N 1
ATOM 792 C CA . TYR A 1 99 ? 3.945 2.421 -17.200 1.00 92.62 99 TYR A CA 1
ATOM 793 C C . TYR A 1 99 ? 5.247 1.680 -16.899 1.00 92.62 99 TYR A C 1
ATOM 795 O O . TYR A 1 99 ? 6.215 1.795 -17.642 1.00 92.62 99 TYR A O 1
ATOM 803 N N . GLY A 1 100 ? 5.291 0.873 -15.841 1.00 91.75 100 GLY A N 1
ATOM 804 C CA . GLY A 1 100 ? 6.510 0.173 -15.465 1.00 91.75 100 GLY A CA 1
ATOM 805 C C . GLY A 1 100 ? 6.945 -0.886 -16.465 1.00 91.75 100 GLY A C 1
ATOM 806 O O . GLY A 1 100 ? 8.138 -1.079 -16.629 1.00 91.75 100 GLY A O 1
ATOM 807 N N . PHE A 1 101 ? 6.012 -1.518 -17.176 1.00 93.19 101 PHE A N 1
ATOM 808 C CA . PHE A 1 101 ? 6.302 -2.482 -18.238 1.00 93.19 101 PHE A CA 1
ATOM 809 C C . PHE A 1 101 ? 5.792 -1.996 -19.590 1.00 93.19 101 PHE A C 1
ATOM 811 O O . PHE A 1 101 ? 5.311 -2.802 -20.387 1.00 93.19 101 PHE A O 1
ATOM 818 N N . HIS A 1 102 ? 5.880 -0.692 -19.864 1.00 91.50 102 HIS A N 1
ATOM 819 C CA . HIS A 1 102 ? 5.333 -0.077 -21.077 1.00 91.50 102 HIS A CA 1
ATOM 820 C C . HIS A 1 102 ? 5.752 -0.822 -22.361 1.00 91.50 102 HIS A C 1
ATOM 822 O O . HIS A 1 102 ? 4.918 -1.133 -23.206 1.00 91.50 102 HIS A O 1
ATOM 828 N N . CYS A 1 103 ? 7.023 -1.228 -22.448 1.00 91.00 103 CYS A N 1
ATOM 829 C CA . CYS A 1 103 ? 7.579 -1.968 -23.588 1.00 91.00 103 CYS A CA 1
ATOM 830 C C . CYS A 1 103 ? 7.241 -3.476 -23.620 1.00 91.00 103 CYS A C 1
ATOM 832 O O . CYS A 1 103 ? 7.554 -4.153 -24.597 1.00 91.00 103 CYS A O 1
ATOM 834 N N . HIS A 1 104 ? 6.635 -4.038 -22.566 1.00 92.75 104 HIS A N 1
ATOM 835 C CA . HIS A 1 104 ? 6.401 -5.480 -22.410 1.00 92.75 104 HIS A CA 1
ATOM 836 C C . HIS A 1 104 ? 4.936 -5.795 -22.080 1.00 92.75 104 HIS A C 1
ATOM 838 O O . HIS A 1 104 ? 4.588 -6.140 -20.949 1.00 92.75 104 HIS A O 1
ATOM 844 N N . HIS A 1 105 ? 4.071 -5.761 -23.096 1.00 94.12 105 HIS A N 1
ATOM 845 C CA . HIS A 1 105 ? 2.630 -5.993 -22.930 1.00 94.12 105 HIS A CA 1
ATOM 846 C C . HIS A 1 105 ? 2.283 -7.349 -22.282 1.00 94.12 105 HIS A C 1
ATOM 848 O O . HIS A 1 105 ? 1.390 -7.423 -21.441 1.00 94.12 105 HIS A O 1
ATOM 854 N N . ILE A 1 106 ? 3.021 -8.421 -22.603 1.00 96.19 106 ILE A N 1
ATOM 855 C CA . ILE A 1 106 ? 2.792 -9.747 -21.998 1.00 96.19 106 ILE A CA 1
ATOM 856 C C . ILE A 1 106 ? 2.989 -9.691 -20.477 1.00 96.19 106 ILE A C 1
ATOM 858 O O . ILE A 1 106 ? 2.168 -10.223 -19.730 1.00 96.19 106 ILE A O 1
ATOM 862 N N . LEU A 1 107 ? 4.039 -9.009 -20.004 1.00 96.12 107 LEU A N 1
ATOM 863 C CA . LEU A 1 107 ? 4.296 -8.856 -18.571 1.00 96.12 107 LEU A CA 1
ATOM 864 C C . LEU A 1 107 ? 3.198 -8.035 -17.894 1.00 96.12 107 LEU A C 1
ATOM 866 O O . LEU A 1 107 ? 2.770 -8.400 -16.799 1.00 96.12 107 LEU A O 1
ATOM 870 N N . GLN A 1 108 ? 2.688 -6.990 -18.557 1.00 96.81 108 GLN A N 1
ATOM 871 C CA . GLN A 1 108 ? 1.551 -6.226 -18.041 1.00 96.81 108 GLN A CA 1
ATOM 872 C C . GLN A 1 108 ? 0.340 -7.132 -17.800 1.00 96.81 108 GLN A C 1
ATOM 874 O O . GLN A 1 108 ? -0.188 -7.175 -16.690 1.00 96.81 108 GLN A O 1
ATOM 879 N N . VAL A 1 109 ? -0.071 -7.901 -18.814 1.00 97.75 109 VAL A N 1
ATOM 880 C CA . VAL A 1 109 ? -1.243 -8.784 -18.723 1.00 97.75 109 VAL A CA 1
ATOM 881 C C . VAL A 1 109 ? -1.053 -9.847 -17.644 1.00 97.75 109 VAL A C 1
ATOM 883 O O . VAL A 1 109 ? -1.966 -10.073 -16.848 1.00 97.75 109 VAL A O 1
ATOM 886 N N . VAL A 1 110 ? 0.127 -10.470 -17.569 1.00 98.06 110 VAL A N 1
ATOM 887 C CA . VAL A 1 110 ? 0.430 -11.491 -16.555 1.00 98.06 110 VAL A CA 1
ATOM 888 C C . VAL A 1 110 ? 0.332 -10.907 -15.145 1.00 98.06 110 VAL A C 1
ATOM 890 O O . VAL A 1 110 ? -0.405 -11.440 -14.314 1.00 98.06 110 VAL A O 1
ATOM 893 N N . TYR A 1 111 ? 1.016 -9.794 -14.866 1.00 98.19 111 TYR A N 1
ATOM 894 C CA . TYR A 1 111 ? 1.009 -9.197 -13.529 1.00 98.19 111 TYR A CA 1
ATOM 895 C C . TYR A 1 111 ? -0.365 -8.663 -13.125 1.00 98.19 111 TYR A C 1
ATOM 897 O O . TYR A 1 111 ? -0.788 -8.888 -11.988 1.00 98.19 111 TYR A O 1
ATOM 905 N N . LEU A 1 112 ? -1.084 -8.013 -14.046 1.00 98.06 112 LEU A N 1
ATOM 906 C CA . LEU A 1 112 ? -2.430 -7.504 -13.785 1.00 98.06 112 LEU A CA 1
ATOM 907 C C . LEU A 1 112 ? -3.438 -8.638 -13.555 1.00 98.06 112 LE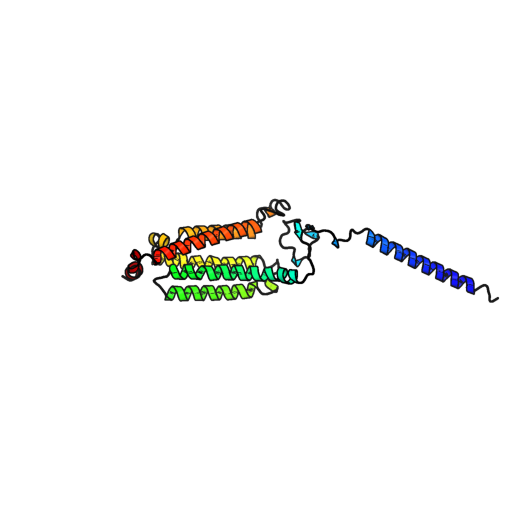U A C 1
ATOM 909 O O . LEU A 1 112 ? -4.262 -8.554 -12.646 1.00 98.06 112 LEU A O 1
ATOM 913 N N . SER A 1 113 ? -3.331 -9.740 -14.299 1.00 98.19 113 SER A N 1
ATOM 914 C CA . SER A 1 113 ? -4.189 -10.913 -14.086 1.00 98.19 113 SER A CA 1
ATOM 915 C C . SER A 1 113 ? -3.948 -11.548 -12.714 1.00 98.19 113 SER A C 1
ATOM 917 O O . SER A 1 113 ? -4.903 -11.902 -12.015 1.00 98.19 113 SER A O 1
ATOM 919 N N . ILE A 1 114 ? -2.682 -11.650 -12.290 1.00 98.06 114 ILE A N 1
ATOM 920 C CA . ILE A 1 114 ? -2.323 -12.191 -10.973 1.00 98.06 114 ILE A CA 1
ATOM 921 C C . ILE A 1 114 ? -2.873 -11.298 -9.856 1.00 98.06 114 ILE A C 1
ATOM 923 O O . ILE A 1 114 ? -3.556 -11.805 -8.965 1.00 98.06 114 ILE A O 1
ATOM 927 N N . ILE A 1 115 ? -2.633 -9.981 -9.896 1.00 97.88 115 ILE A N 1
ATOM 928 C CA . ILE A 1 115 ? -3.070 -9.088 -8.810 1.00 97.88 115 ILE A CA 1
ATOM 929 C C . ILE A 1 115 ? -4.597 -8.991 -8.715 1.00 97.88 115 ILE A C 1
ATOM 931 O O . ILE A 1 115 ? -5.132 -8.980 -7.608 1.00 97.88 115 ILE A O 1
ATOM 935 N N . VAL A 1 116 ? -5.317 -8.999 -9.843 1.00 98.06 116 VAL A N 1
ATOM 936 C CA . VAL A 1 116 ? -6.790 -9.037 -9.849 1.00 98.06 116 VAL A CA 1
ATOM 937 C C . VAL A 1 116 ? -7.304 -10.342 -9.239 1.00 98.06 116 VAL A C 1
ATOM 939 O O . VAL A 1 116 ? -8.247 -10.321 -8.443 1.00 98.06 116 VAL A O 1
ATOM 942 N N . SER A 1 117 ? -6.663 -11.472 -9.545 1.00 97.69 117 SER A N 1
ATOM 943 C CA . SER A 1 117 ? -7.030 -12.776 -8.980 1.00 97.69 117 SER A CA 1
ATOM 944 C C . SER A 1 117 ? -6.792 -12.822 -7.467 1.00 97.69 117 SER A C 1
ATOM 946 O O . SER A 1 117 ? -7.704 -13.145 -6.702 1.00 97.69 117 SER A O 1
ATOM 948 N N . LEU A 1 118 ? -5.599 -12.423 -7.011 1.00 97.00 118 LEU A N 1
ATOM 949 C CA . LEU A 1 118 ? -5.255 -12.348 -5.585 1.00 97.00 118 LEU A CA 1
ATOM 950 C C . LEU A 1 118 ? -6.148 -11.353 -4.828 1.00 97.00 118 LEU A C 1
ATOM 952 O O . LEU A 1 118 ? -6.589 -11.627 -3.708 1.00 97.00 118 LEU A O 1
ATOM 956 N N . GLY A 1 119 ? -6.454 -10.215 -5.451 1.00 96.88 119 GLY A N 1
ATOM 957 C CA . GLY A 1 119 ? -7.364 -9.207 -4.924 1.00 96.88 119 GLY A CA 1
ATOM 958 C C . GLY A 1 119 ? -8.785 -9.736 -4.768 1.00 96.88 119 GLY A C 1
ATOM 959 O O . GLY A 1 119 ? -9.392 -9.545 -3.718 1.00 96.88 119 GLY A O 1
ATOM 960 N N . SER A 1 120 ? -9.289 -10.479 -5.754 1.00 96.38 120 SER A N 1
ATOM 961 C CA . SER A 1 120 ? -10.623 -11.093 -5.707 1.00 96.38 120 SER A CA 1
ATOM 962 C C . SER A 1 120 ? -10.743 -12.108 -4.569 1.00 96.38 120 SER A C 1
ATOM 964 O O . SER A 1 120 ? -11.714 -12.076 -3.811 1.00 96.38 120 SER A O 1
ATOM 966 N N . VAL A 1 121 ? -9.728 -12.961 -4.387 1.00 95.38 121 VAL A N 1
ATOM 967 C CA . VAL A 1 121 ? -9.663 -13.902 -3.255 1.00 95.38 121 VAL A CA 1
ATOM 968 C C . VAL A 1 121 ? -9.623 -13.147 -1.923 1.00 95.38 121 VAL A C 1
ATOM 970 O O . VAL A 1 121 ? -10.370 -13.472 -1.000 1.00 95.38 121 VAL A O 1
ATOM 973 N N . THR A 1 122 ? -8.802 -12.099 -1.829 1.00 95.12 122 THR A N 1
ATOM 974 C CA . THR A 1 122 ? -8.692 -11.270 -0.620 1.00 95.12 122 THR A CA 1
ATOM 975 C C . THR A 1 122 ? -10.014 -10.576 -0.284 1.00 95.12 122 THR A C 1
ATOM 977 O O . THR A 1 122 ? -10.443 -10.603 0.871 1.00 95.12 122 THR A O 1
ATOM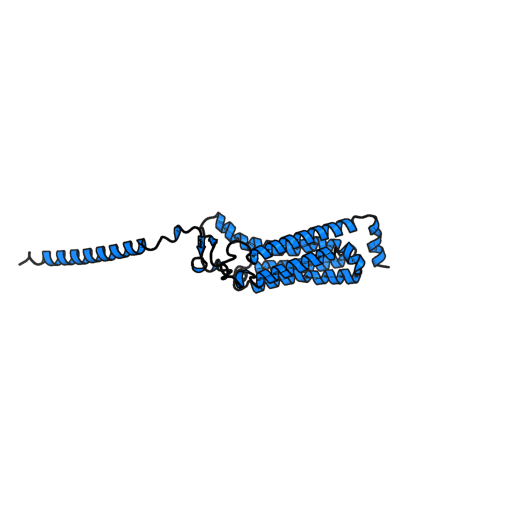 980 N N . ALA A 1 123 ? -10.699 -10.002 -1.276 1.00 94.44 123 ALA A N 1
ATOM 981 C CA . ALA A 1 123 ? -12.018 -9.399 -1.102 1.00 94.44 123 ALA A CA 1
ATOM 982 C C . ALA A 1 123 ? -13.040 -10.437 -0.625 1.00 94.44 123 ALA A C 1
ATOM 984 O O . ALA A 1 123 ? -13.744 -10.200 0.354 1.00 94.44 123 ALA A O 1
ATOM 985 N N . ALA A 1 124 ? -13.085 -11.615 -1.255 1.00 93.00 124 ALA A N 1
ATOM 986 C CA . ALA A 1 124 ? -14.001 -12.679 -0.858 1.00 93.00 124 ALA A CA 1
ATOM 987 C C . ALA A 1 124 ? -13.808 -13.064 0.618 1.00 93.00 124 ALA A C 1
ATOM 989 O O . ALA A 1 124 ? -14.770 -13.055 1.387 1.00 93.00 124 ALA A O 1
ATOM 990 N N . VAL A 1 125 ? -12.565 -13.312 1.045 1.00 92.38 125 VAL A N 1
ATOM 991 C CA . VAL A 1 125 ? -12.257 -13.695 2.433 1.00 92.38 125 VAL A CA 1
ATOM 992 C C . VAL A 1 125 ? -12.577 -12.566 3.415 1.00 92.38 125 VAL A C 1
ATOM 994 O O . VAL A 1 125 ? -13.213 -12.801 4.440 1.00 92.38 125 VAL A O 1
ATOM 997 N N . THR A 1 126 ? -12.172 -11.330 3.125 1.00 90.88 126 THR A N 1
ATOM 998 C CA . THR A 1 126 ? -12.309 -10.203 4.069 1.00 90.88 126 THR A CA 1
ATOM 999 C C . THR A 1 126 ? -13.745 -9.690 4.207 1.00 90.88 126 THR A C 1
ATOM 1001 O O . THR A 1 126 ? -14.111 -9.168 5.265 1.00 90.88 126 THR A O 1
ATOM 1004 N N . LEU A 1 127 ? -14.589 -9.882 3.188 1.00 89.62 127 LEU A N 1
ATOM 1005 C CA . LEU A 1 127 ? -15.998 -9.479 3.213 1.00 89.62 127 LEU A CA 1
ATOM 1006 C C . LEU A 1 127 ? -16.916 -10.517 3.881 1.00 89.62 127 LEU A C 1
ATOM 1008 O O . LEU A 1 127 ? -18.018 -10.171 4.328 1.00 89.62 127 LEU A O 1
ATOM 1012 N N . MET A 1 128 ? -16.469 -11.768 4.025 1.00 89.25 128 MET A N 1
ATOM 1013 C CA . MET A 1 128 ? -17.207 -12.809 4.745 1.00 89.25 128 MET A CA 1
ATOM 1014 C C . MET A 1 128 ? -17.404 -12.451 6.225 1.00 89.25 128 MET A C 1
ATOM 1016 O O . MET A 1 128 ? -16.482 -12.044 6.930 1.00 89.25 128 MET A O 1
ATOM 1020 N N . LYS A 1 129 ? -18.622 -12.675 6.744 1.00 85.12 129 LYS A N 1
ATOM 1021 C CA . LYS A 1 129 ? -18.996 -12.337 8.134 1.00 85.12 129 LYS A CA 1
ATOM 1022 C C . LYS A 1 129 ? -18.045 -12.936 9.181 1.00 85.12 129 LYS A C 1
ATOM 1024 O O . LYS A 1 129 ? -17.751 -12.269 10.167 1.00 85.12 129 LYS A O 1
ATOM 1029 N N . HIS A 1 130 ? -17.557 -14.156 8.955 1.00 84.75 130 HIS A N 1
ATOM 1030 C CA . HIS A 1 130 ? -16.701 -14.880 9.897 1.00 84.75 130 HIS A CA 1
ATOM 1031 C C . HIS A 1 130 ? -15.332 -14.204 10.103 1.00 84.75 130 HIS A C 1
ATOM 1033 O O . HIS A 1 130 ? -14.922 -13.946 11.235 1.00 84.75 130 HIS A O 1
ATOM 1039 N N . PHE A 1 131 ? -14.672 -13.822 9.007 1.00 84.25 131 PHE A N 1
ATOM 1040 C CA . PHE A 1 131 ? -13.331 -13.230 9.018 1.00 84.25 131 PHE A CA 1
ATOM 1041 C C . PHE A 1 131 ? -13.301 -11.763 9.459 1.00 84.25 131 PHE A C 1
ATOM 1043 O O . PHE A 1 131 ? -12.225 -11.206 9.664 1.00 84.25 131 PHE A O 1
ATOM 1050 N N . ARG A 1 132 ? -14.463 -11.126 9.645 1.00 80.12 132 ARG A N 1
ATOM 1051 C CA . ARG A 1 132 ? -14.578 -9.739 10.129 1.00 80.12 132 ARG A CA 1
ATOM 1052 C C . ARG A 1 132 ? -14.458 -9.604 11.646 1.00 80.12 132 ARG A C 1
ATOM 1054 O O . ARG A 1 132 ? -14.318 -8.489 12.140 1.00 80.12 132 ARG A O 1
ATOM 1061 N N . THR A 1 133 ? -14.514 -10.703 12.394 1.00 80.81 133 THR A N 1
ATOM 1062 C CA . THR A 1 133 ? -14.412 -10.644 13.857 1.00 80.81 133 THR A CA 1
ATOM 1063 C C . THR A 1 133 ? -13.009 -10.190 14.306 1.00 80.81 133 THR A C 1
ATOM 1065 O O . THR A 1 133 ? -12.033 -10.351 13.557 1.00 80.81 133 THR A O 1
ATOM 1068 N N . PRO A 1 134 ? -12.864 -9.607 15.514 1.00 77.00 134 PRO A N 1
ATOM 1069 C CA . PRO A 1 134 ? -11.563 -9.171 16.030 1.00 77.00 134 PRO A CA 1
ATOM 1070 C C . PRO A 1 134 ? -10.507 -10.287 16.082 1.00 77.00 134 PRO A C 1
ATOM 1072 O O . PRO A 1 134 ? -9.328 -10.009 15.873 1.00 77.00 134 PRO A O 1
ATOM 1075 N N . ALA A 1 135 ? -10.929 -11.544 16.266 1.00 81.75 135 ALA A N 1
ATOM 1076 C CA . ALA A 1 135 ? -10.056 -12.720 16.311 1.00 81.75 135 ALA A CA 1
ATOM 1077 C C . ALA A 1 135 ? -9.222 -12.916 15.029 1.00 81.75 135 ALA A C 1
ATOM 1079 O O . ALA A 1 135 ? -8.059 -13.302 15.098 1.00 81.75 135 ALA A O 1
ATOM 1080 N N . TYR A 1 136 ? -9.775 -12.579 13.859 1.00 84.62 136 TYR A N 1
ATOM 1081 C CA . TYR A 1 136 ? -9.106 -12.741 12.560 1.00 84.62 136 TYR A CA 1
ATOM 1082 C C . TYR A 1 136 ? -8.326 -11.503 12.101 1.00 84.62 136 TYR A C 1
ATOM 1084 O O . TYR A 1 136 ? -7.946 -11.408 10.934 1.00 84.62 136 TYR A O 1
ATOM 1092 N N . ARG A 1 137 ? -8.066 -10.536 12.993 1.00 80.38 137 ARG A N 1
ATOM 1093 C CA . ARG A 1 137 ? -7.332 -9.305 12.651 1.00 80.38 137 ARG A CA 1
ATOM 1094 C C . ARG A 1 137 ? -5.990 -9.596 11.978 1.00 80.38 137 ARG A C 1
ATOM 1096 O O . ARG A 1 137 ? -5.693 -8.982 10.959 1.00 80.38 137 ARG A O 1
ATOM 1103 N N . TRP A 1 138 ? -5.214 -10.535 12.520 1.00 82.88 138 TRP A N 1
ATOM 1104 C CA . TRP A 1 138 ? -3.914 -10.908 11.958 1.00 82.88 138 TRP A CA 1
ATOM 1105 C C . TRP A 1 138 ? -4.040 -11.553 10.581 1.00 82.88 138 TRP A C 1
ATOM 1107 O O . TRP A 1 138 ? -3.285 -11.195 9.692 1.00 82.88 138 TRP A O 1
ATOM 1117 N N . VAL A 1 139 ? -5.048 -12.402 10.360 1.00 88.19 139 VAL A N 1
ATOM 1118 C CA . VAL A 1 139 ? -5.309 -12.988 9.035 1.00 88.19 139 VAL A CA 1
ATOM 1119 C C . VAL A 1 139 ? -5.598 -11.896 8.005 1.00 88.19 139 VAL A C 1
ATOM 1121 O O . VAL A 1 139 ? -4.988 -11.886 6.940 1.00 88.19 139 VAL A O 1
ATOM 1124 N N . ARG A 1 140 ? -6.474 -10.933 8.330 1.00 87.81 140 ARG A N 1
ATOM 1125 C CA . ARG A 1 140 ? -6.776 -9.812 7.423 1.00 87.81 140 ARG A CA 1
ATOM 1126 C C . ARG A 1 140 ? -5.542 -8.955 7.145 1.00 87.81 140 ARG A C 1
ATOM 1128 O O . ARG A 1 140 ? -5.252 -8.671 5.988 1.00 87.81 140 ARG A O 1
ATOM 1135 N N . ALA A 1 141 ? -4.804 -8.579 8.191 1.00 84.62 141 ALA A N 1
ATOM 1136 C CA . ALA A 1 141 ? -3.582 -7.791 8.054 1.00 84.62 141 ALA A CA 1
ATOM 1137 C C . ALA A 1 141 ? -2.541 -8.508 7.179 1.00 84.62 141 ALA A C 1
ATOM 1139 O O . ALA A 1 141 ? -1.964 -7.886 6.292 1.00 84.62 141 ALA A O 1
ATOM 1140 N N . SER A 1 142 ? -2.350 -9.817 7.369 1.00 87.50 142 SER A N 1
ATOM 1141 C CA . SER A 1 142 ? -1.440 -10.630 6.560 1.00 87.50 142 SER A CA 1
ATOM 1142 C C . SER A 1 142 ? -1.880 -10.744 5.102 1.00 87.50 142 SER A C 1
ATOM 1144 O O . SER A 1 142 ? -1.025 -10.664 4.227 1.00 87.50 142 SER A O 1
ATOM 1146 N N . LEU A 1 143 ? -3.181 -10.883 4.818 1.00 92.19 143 LEU A N 1
ATOM 1147 C CA . LEU A 1 143 ? -3.695 -10.911 3.442 1.00 92.19 143 LEU A CA 1
ATOM 1148 C C . LEU A 1 143 ? -3.424 -9.591 2.712 1.00 92.19 143 LEU A C 1
ATOM 1150 O O . LEU A 1 143 ? -2.863 -9.601 1.619 1.00 92.19 143 LEU A O 1
ATOM 1154 N N . PHE A 1 144 ? -3.762 -8.454 3.329 1.00 92.00 144 PHE A N 1
ATOM 1155 C CA . PHE A 1 144 ? -3.491 -7.140 2.737 1.00 92.00 144 PHE A CA 1
ATOM 1156 C C . PHE A 1 144 ? -1.989 -6.875 2.588 1.00 92.00 144 PHE A C 1
ATOM 1158 O O . PHE A 1 144 ? -1.557 -6.362 1.557 1.00 92.00 144 PHE A O 1
ATOM 1165 N N . MET A 1 145 ? -1.187 -7.273 3.579 1.00 89.31 145 MET A N 1
ATOM 1166 C CA . MET A 1 145 ? 0.271 -7.170 3.518 1.00 89.31 145 MET A CA 1
ATOM 1167 C C . MET A 1 145 ? 0.845 -8.007 2.372 1.00 89.31 145 MET A C 1
ATOM 1169 O O . MET A 1 145 ? 1.650 -7.502 1.600 1.00 89.31 145 MET A O 1
ATOM 1173 N N . ALA A 1 146 ? 0.415 -9.262 2.221 1.00 92.00 146 ALA A N 1
ATOM 1174 C CA . ALA A 1 146 ? 0.860 -10.129 1.134 1.00 92.00 146 ALA A CA 1
ATOM 1175 C C . ALA A 1 146 ? 0.476 -9.559 -0.241 1.00 92.00 146 ALA A C 1
ATOM 1177 O O . ALA A 1 146 ? 1.299 -9.562 -1.155 1.00 92.00 146 ALA A O 1
ATOM 1178 N N . LEU A 1 147 ? -0.739 -9.012 -0.365 1.00 94.19 147 LEU A N 1
ATOM 1179 C CA . LEU A 1 147 ? -1.205 -8.364 -1.591 1.00 94.19 147 LEU A CA 1
ATOM 1180 C C . LEU A 1 147 ? -0.343 -7.143 -1.956 1.00 94.19 147 LEU A C 1
ATOM 1182 O O . LEU A 1 147 ? -0.003 -6.967 -3.120 1.00 94.19 147 LEU A O 1
ATOM 1186 N N . GLY A 1 148 ? 0.060 -6.334 -0.971 1.00 91.94 148 GLY A N 1
ATOM 1187 C CA . GLY A 1 148 ? 0.990 -5.219 -1.182 1.00 91.94 148 GLY A CA 1
ATOM 1188 C C . GLY A 1 148 ? 2.420 -5.674 -1.504 1.00 91.94 148 GLY A C 1
ATOM 1189 O O . GLY A 1 148 ? 3.039 -5.165 -2.438 1.00 91.94 148 GLY A O 1
ATOM 1190 N N . LEU A 1 149 ? 2.937 -6.672 -0.779 1.00 91.69 149 LEU A N 1
ATOM 1191 C CA . LEU A 1 149 ? 4.287 -7.219 -0.973 1.00 91.69 149 LEU A CA 1
ATOM 1192 C C . LEU A 1 149 ? 4.469 -7.911 -2.325 1.00 91.69 149 LEU A C 1
ATOM 1194 O O . LEU A 1 149 ? 5.599 -7.983 -2.809 1.00 91.69 149 LEU A O 1
ATOM 1198 N N . PHE A 1 150 ? 3.383 -8.347 -2.974 1.00 95.44 150 PHE A N 1
ATOM 1199 C CA . PHE A 1 150 ? 3.431 -8.797 -4.364 1.00 95.44 150 PHE A CA 1
ATOM 1200 C C . PHE A 1 150 ? 4.122 -7.772 -5.271 1.00 95.44 150 PHE A C 1
ATOM 1202 O O . PHE A 1 150 ? 4.839 -8.178 -6.176 1.00 95.44 150 PHE A O 1
ATOM 1209 N N . GLY A 1 151 ? 4.000 -6.468 -4.982 1.00 92.81 151 GLY A N 1
ATOM 1210 C CA . GLY A 1 151 ? 4.639 -5.380 -5.729 1.00 92.81 151 GLY A CA 1
ATOM 1211 C C . GLY A 1 151 ? 6.168 -5.423 -5.758 1.00 92.81 151 GLY A C 1
ATOM 1212 O O . GLY A 1 151 ? 6.771 -4.853 -6.668 1.00 92.81 151 GLY A O 1
ATOM 1213 N N . LEU A 1 152 ? 6.812 -6.150 -4.839 1.00 92.56 152 LEU A N 1
ATOM 1214 C CA . LEU A 1 152 ? 8.259 -6.365 -4.883 1.00 92.56 152 LEU A CA 1
ATOM 1215 C C . LEU A 1 152 ? 8.673 -7.185 -6.109 1.00 92.56 152 LEU A C 1
ATOM 1217 O O . LEU A 1 152 ? 9.687 -6.876 -6.724 1.00 92.56 152 LEU A O 1
ATOM 1221 N N . ILE A 1 153 ? 7.876 -8.180 -6.508 1.00 95.38 153 ILE A N 1
ATOM 1222 C CA . ILE A 1 153 ? 8.174 -9.050 -7.655 1.00 95.38 153 ILE A CA 1
ATOM 1223 C C . ILE A 1 153 ? 8.286 -8.250 -8.969 1.00 95.38 153 ILE A C 1
ATOM 1225 O O . ILE A 1 153 ? 9.354 -8.296 -9.581 1.00 95.38 153 ILE A O 1
ATOM 1229 N N . PRO A 1 154 ? 7.262 -7.489 -9.416 1.00 94.50 154 PRO A N 1
ATOM 1230 C CA . PRO A 1 154 ? 7.372 -6.665 -10.614 1.00 94.50 154 PRO A CA 1
ATOM 1231 C C . PRO A 1 154 ? 8.414 -5.551 -10.460 1.00 94.50 154 PRO A C 1
ATOM 1233 O O . PRO A 1 154 ? 9.069 -5.208 -11.436 1.00 94.50 154 PRO A O 1
ATOM 1236 N N . THR A 1 155 ? 8.637 -5.021 -9.252 1.00 92.75 155 THR A N 1
ATOM 1237 C CA . THR A 1 155 ? 9.691 -4.015 -9.026 1.00 92.75 155 THR A CA 1
ATOM 1238 C C . THR A 1 155 ? 11.080 -4.596 -9.297 1.00 92.75 155 THR A C 1
ATOM 1240 O O . THR A 1 155 ? 11.842 -4.029 -10.077 1.00 92.75 155 THR A O 1
ATOM 1243 N N . PHE A 1 156 ? 11.412 -5.748 -8.705 1.00 94.00 156 PHE A N 1
ATOM 1244 C CA . PHE A 1 156 ? 12.694 -6.414 -8.943 1.00 94.00 156 PHE A CA 1
ATOM 1245 C C . PHE A 1 156 ? 12.837 -6.876 -10.392 1.00 94.00 156 PHE A C 1
ATOM 1247 O O . PHE A 1 156 ? 13.913 -6.733 -10.968 1.00 94.00 156 PHE A O 1
ATOM 1254 N N . HIS A 1 157 ? 11.755 -7.365 -11.003 1.00 94.69 157 HIS A N 1
ATOM 1255 C CA . HIS A 1 157 ? 11.769 -7.748 -12.410 1.00 94.69 157 HIS A CA 1
ATOM 1256 C C . HIS A 1 157 ? 12.034 -6.539 -13.325 1.00 94.69 157 HIS A C 1
ATOM 1258 O O . HIS A 1 157 ? 12.877 -6.618 -14.213 1.00 94.69 157 HIS A O 1
ATOM 1264 N N . GLY A 1 158 ? 11.398 -5.395 -13.063 1.00 91.62 158 GLY A N 1
ATOM 1265 C CA . GLY A 1 158 ? 11.654 -4.152 -13.792 1.00 91.62 158 GLY A CA 1
ATOM 1266 C C . GLY A 1 158 ? 13.090 -3.649 -13.616 1.00 91.62 158 GLY A C 1
ATOM 1267 O O . GLY A 1 158 ? 13.723 -3.261 -14.593 1.00 91.62 158 GLY A O 1
ATOM 1268 N N . ILE A 1 159 ? 13.649 -3.715 -12.400 1.00 92.81 159 ILE A N 1
ATOM 1269 C CA . ILE A 1 159 ? 15.062 -3.368 -12.153 1.00 92.81 159 ILE A CA 1
ATOM 1270 C C . ILE A 1 159 ? 16.001 -4.280 -12.950 1.00 92.81 159 ILE A C 1
ATOM 1272 O O . ILE A 1 159 ? 17.002 -3.799 -13.475 1.00 92.81 159 ILE A O 1
ATOM 1276 N N . TRP A 1 160 ? 15.687 -5.573 -13.050 1.00 92.94 160 TRP A N 1
ATOM 1277 C CA . TRP A 1 160 ? 16.489 -6.524 -13.819 1.00 92.94 160 TRP A CA 1
ATOM 1278 C C . TRP A 1 160 ? 16.457 -6.238 -15.325 1.00 92.94 160 TRP A C 1
ATOM 1280 O O . TRP A 1 160 ? 17.505 -6.281 -15.959 1.00 92.94 160 TRP A O 1
ATOM 1290 N N . ILE A 1 161 ? 15.288 -5.896 -15.877 1.00 90.81 161 ILE A N 1
ATOM 1291 C CA . ILE A 1 161 ? 15.125 -5.593 -17.308 1.00 90.81 161 ILE A CA 1
ATOM 1292 C C . ILE A 1 161 ? 15.758 -4.245 -17.675 1.00 90.81 161 ILE A C 1
ATOM 1294 O O . ILE A 1 161 ? 16.529 -4.157 -18.623 1.00 90.81 161 ILE A O 1
ATOM 1298 N N . TYR A 1 162 ? 15.427 -3.178 -16.943 1.00 88.56 162 TYR A N 1
ATOM 1299 C CA . TYR A 1 162 ? 15.811 -1.813 -17.324 1.00 88.56 162 TYR A CA 1
ATOM 1300 C C . TYR A 1 162 ? 17.175 -1.386 -16.771 1.00 88.56 162 TYR A C 1
ATOM 1302 O O . TYR A 1 162 ? 17.768 -0.420 -17.256 1.00 88.56 162 TYR A O 1
ATOM 1310 N N . GLY A 1 163 ? 17.671 -2.073 -15.741 1.00 89.25 163 GLY A N 1
ATOM 1311 C CA . GLY A 1 163 ? 18.800 -1.625 -14.934 1.00 89.25 163 GLY A CA 1
ATOM 1312 C C . GLY A 1 163 ? 18.399 -0.550 -13.918 1.00 89.25 163 GLY A C 1
ATOM 1313 O O . GLY A 1 163 ? 17.415 0.173 -14.081 1.00 89.25 163 GLY A O 1
ATOM 1314 N N . LEU A 1 164 ? 19.184 -0.418 -12.845 1.00 87.69 164 LEU A N 1
ATOM 1315 C CA . LEU A 1 164 ? 18.840 0.424 -11.691 1.00 87.69 164 LEU A CA 1
ATOM 1316 C C . LEU A 1 164 ? 18.664 1.908 -12.054 1.00 87.69 164 LEU A C 1
ATOM 1318 O O . LEU A 1 164 ? 17.697 2.540 -11.632 1.00 87.69 164 LEU A O 1
ATOM 1322 N N . THR A 1 165 ? 19.569 2.461 -12.865 1.00 85.19 165 THR A N 1
ATOM 1323 C CA . THR A 1 165 ? 19.532 3.879 -13.250 1.00 85.19 165 THR A CA 1
ATOM 1324 C C . THR A 1 165 ? 18.289 4.200 -14.070 1.00 85.19 165 THR A C 1
ATOM 1326 O O . THR A 1 165 ? 17.623 5.199 -13.810 1.00 85.19 165 THR A O 1
ATOM 1329 N N . ASN A 1 166 ? 17.911 3.336 -15.010 1.00 84.31 166 ASN A N 1
ATOM 1330 C CA . ASN A 1 166 ? 16.713 3.564 -15.810 1.00 84.31 166 ASN A CA 1
ATOM 1331 C C . ASN A 1 166 ? 15.450 3.288 -14.995 1.00 84.31 166 ASN A C 1
A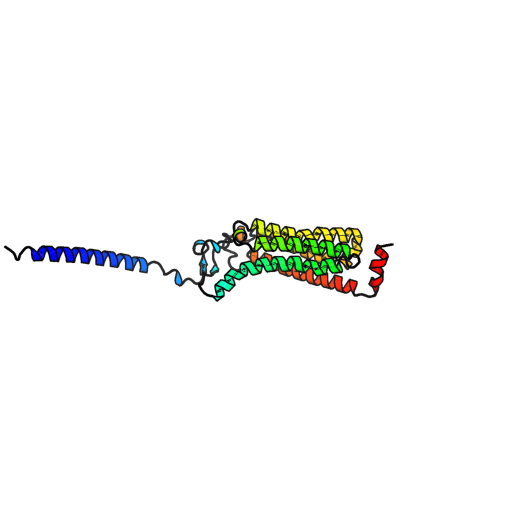TOM 1333 O O . ASN A 1 166 ? 14.519 4.081 -15.062 1.00 84.31 166 ASN A O 1
ATOM 1337 N N . ALA A 1 167 ? 15.450 2.267 -14.132 1.00 84.81 167 ALA A N 1
ATOM 1338 C CA . ALA A 1 167 ? 14.342 1.979 -13.223 1.00 84.81 167 ALA A CA 1
ATOM 1339 C C . ALA A 1 167 ? 13.997 3.171 -12.309 1.00 84.81 167 ALA A C 1
ATOM 1341 O O . ALA A 1 167 ? 12.826 3.424 -12.028 1.00 84.81 167 ALA A O 1
ATOM 1342 N N . THR A 1 168 ? 14.977 3.976 -11.880 1.00 85.31 168 THR A N 1
ATOM 1343 C CA . THR A 1 168 ? 14.662 5.193 -11.104 1.00 85.31 168 THR A CA 1
ATOM 1344 C C . THR A 1 168 ? 13.797 6.195 -11.871 1.00 85.31 168 THR A C 1
ATOM 1346 O O . THR A 1 168 ? 13.005 6.893 -11.241 1.00 85.31 168 THR A O 1
ATOM 1349 N N . LYS A 1 169 ? 13.895 6.221 -13.206 1.00 80.69 169 LYS A N 1
ATOM 1350 C CA . LYS A 1 169 ? 13.117 7.095 -14.093 1.00 80.69 169 LYS A CA 1
ATOM 1351 C C . LYS A 1 169 ? 11.829 6.427 -14.581 1.00 80.69 169 LYS A C 1
ATOM 1353 O O . LYS A 1 169 ? 10.771 7.038 -14.502 1.00 80.69 169 LYS A O 1
ATOM 1358 N N . THR A 1 170 ? 11.899 5.167 -15.014 1.00 78.19 170 THR A N 1
ATOM 1359 C CA . THR A 1 170 ? 10.774 4.456 -15.645 1.00 78.19 170 THR A CA 1
ATOM 1360 C C . THR A 1 170 ? 9.724 3.960 -14.652 1.00 78.19 170 THR A C 1
ATOM 1362 O O . THR A 1 170 ? 8.536 3.990 -14.964 1.00 78.19 170 THR A O 1
ATOM 1365 N N . ILE A 1 171 ? 10.136 3.538 -13.449 1.00 82.25 171 ILE A N 1
ATOM 1366 C CA . ILE A 1 171 ? 9.232 3.065 -12.380 1.00 82.25 171 ILE A CA 1
ATOM 1367 C C . ILE A 1 171 ? 9.233 3.974 -11.147 1.00 82.25 171 ILE A C 1
ATOM 1369 O O . ILE A 1 171 ? 8.724 3.586 -10.097 1.00 82.25 171 ILE A O 1
ATOM 1373 N N . ALA A 1 172 ? 9.826 5.171 -11.246 1.00 88.06 172 ALA A N 1
ATOM 1374 C CA . ALA A 1 172 ? 9.921 6.140 -10.152 1.00 88.06 172 ALA A CA 1
ATOM 1375 C C . ALA A 1 172 ? 10.401 5.508 -8.827 1.00 88.06 172 ALA A C 1
ATOM 1377 O O . ALA A 1 172 ? 9.805 5.716 -7.767 1.00 88.06 172 ALA A O 1
ATOM 1378 N N . LEU A 1 173 ? 11.483 4.718 -8.883 1.00 87.44 173 LEU A N 1
ATOM 1379 C CA . LEU A 1 173 ? 11.920 3.823 -7.799 1.00 87.44 173 LEU A CA 1
ATOM 1380 C C . LEU A 1 173 ? 12.024 4.494 -6.413 1.00 87.44 173 LEU A C 1
ATOM 1382 O O . LEU A 1 173 ? 11.722 3.864 -5.401 1.00 87.44 173 LEU A O 1
ATOM 1386 N N . GLY A 1 174 ? 12.395 5.778 -6.348 1.00 90.19 174 GLY A N 1
ATOM 1387 C CA . GLY A 1 174 ? 12.426 6.537 -5.090 1.00 90.19 174 GLY A CA 1
ATOM 1388 C C . GLY A 1 174 ? 11.046 6.701 -4.439 1.00 90.19 174 GLY A C 1
ATOM 1389 O O . GLY A 1 174 ? 10.894 6.475 -3.238 1.00 90.19 174 GLY A O 1
ATOM 1390 N N . HIS A 1 175 ? 10.019 7.013 -5.232 1.00 93.00 175 HIS A N 1
ATOM 1391 C CA . HIS A 1 175 ? 8.634 7.094 -4.761 1.00 93.00 175 HIS A CA 1
ATOM 1392 C C . HIS A 1 175 ? 8.108 5.719 -4.339 1.00 93.00 175 HIS A C 1
ATOM 1394 O O . HIS A 1 175 ? 7.431 5.606 -3.318 1.00 93.00 175 HIS A O 1
ATOM 1400 N N . MET A 1 176 ? 8.483 4.663 -5.068 1.00 89.31 176 MET A N 1
ATOM 1401 C CA . MET A 1 176 ? 8.145 3.280 -4.717 1.00 89.31 176 MET A CA 1
ATOM 1402 C C . MET A 1 176 ? 8.760 2.859 -3.377 1.00 89.31 176 MET A C 1
ATOM 1404 O O . MET A 1 176 ? 8.081 2.249 -2.551 1.00 89.31 176 MET A O 1
ATOM 1408 N N . ALA A 1 177 ? 10.018 3.227 -3.118 1.00 92.25 177 ALA A N 1
ATOM 1409 C CA . ALA A 1 177 ? 10.680 2.960 -1.843 1.00 92.25 177 ALA A CA 1
ATOM 1410 C C . ALA A 1 177 ? 10.022 3.723 -0.680 1.00 92.25 177 ALA A C 1
ATOM 1412 O O . ALA A 1 177 ? 9.779 3.145 0.384 1.00 92.25 177 ALA A O 1
ATOM 1413 N N . LEU A 1 178 ? 9.675 5.000 -0.880 1.00 94.56 178 LEU A N 1
ATOM 1414 C CA . LEU A 1 178 ? 8.947 5.788 0.120 1.00 94.56 178 LEU A CA 1
ATOM 1415 C C . LEU A 1 178 ? 7.565 5.183 0.413 1.00 94.56 178 LEU A C 1
ATOM 1417 O O . LEU A 1 178 ? 7.194 5.019 1.575 1.00 94.56 178 LEU A O 1
ATOM 1421 N N . MET A 1 179 ? 6.824 4.795 -0.625 1.00 94.56 179 MET A N 1
ATOM 1422 C CA . MET A 1 179 ? 5.532 4.120 -0.492 1.00 94.56 179 MET A CA 1
ATOM 1423 C C . MET A 1 179 ? 5.668 2.804 0.295 1.00 94.56 179 MET A C 1
ATOM 1425 O O . MET A 1 179 ? 4.922 2.574 1.244 1.00 94.56 179 MET A O 1
ATOM 1429 N N . ALA A 1 180 ? 6.634 1.948 -0.053 1.00 92.06 180 ALA A N 1
ATOM 1430 C CA . ALA A 1 180 ? 6.831 0.658 0.610 1.00 92.06 180 ALA A CA 1
ATOM 1431 C C . ALA A 1 180 ? 7.217 0.812 2.090 1.00 92.06 180 ALA A C 1
ATOM 1433 O O . ALA A 1 180 ? 6.634 0.164 2.961 1.00 92.06 180 ALA A O 1
ATOM 1434 N N . THR A 1 181 ? 8.170 1.697 2.391 1.00 93.38 181 THR A N 1
ATOM 1435 C CA . THR A 1 181 ? 8.639 1.928 3.767 1.00 93.38 181 THR A CA 1
ATOM 1436 C C . THR A 1 181 ? 7.537 2.502 4.654 1.00 93.38 181 THR A C 1
ATOM 1438 O O . THR A 1 181 ? 7.355 2.034 5.781 1.00 93.38 181 THR A O 1
ATOM 1441 N N . THR A 1 182 ? 6.754 3.458 4.148 1.00 94.81 182 THR A N 1
ATOM 1442 C CA . THR A 1 182 ? 5.635 4.055 4.894 1.00 94.81 182 THR A CA 1
ATOM 1443 C C . THR A 1 182 ? 4.490 3.066 5.117 1.00 94.81 182 THR A C 1
ATOM 1445 O O . THR A 1 182 ? 3.991 2.988 6.241 1.00 94.81 182 THR A O 1
ATOM 1448 N N . TYR A 1 183 ? 4.129 2.243 4.123 1.00 91.12 183 TYR A N 1
ATOM 1449 C CA . TYR A 1 183 ? 3.131 1.179 4.300 1.00 91.12 183 TYR A CA 1
ATOM 1450 C C . TYR A 1 183 ? 3.552 0.142 5.344 1.00 91.12 183 TYR A C 1
ATOM 1452 O O . TYR A 1 183 ? 2.772 -0.160 6.251 1.00 91.12 183 TYR A O 1
ATOM 1460 N N . ILE A 1 184 ? 4.776 -0.392 5.241 1.00 90.69 184 ILE A N 1
ATOM 1461 C CA . ILE A 1 184 ? 5.284 -1.408 6.175 1.00 90.69 184 ILE A CA 1
ATOM 1462 C C . ILE A 1 184 ? 5.338 -0.831 7.591 1.00 90.69 184 ILE A C 1
ATOM 1464 O O . ILE A 1 184 ? 4.842 -1.453 8.529 1.00 90.69 184 ILE A O 1
ATOM 1468 N N . THR A 1 185 ? 5.870 0.383 7.744 1.00 93.06 185 THR A N 1
ATOM 1469 C CA . THR A 1 185 ? 5.948 1.056 9.047 1.00 93.06 185 THR A CA 1
ATOM 1470 C C . THR A 1 185 ? 4.560 1.266 9.649 1.00 93.06 185 THR A C 1
ATOM 1472 O O . THR A 1 185 ? 4.329 0.890 10.797 1.00 93.06 185 THR A O 1
ATOM 1475 N N . GLY A 1 186 ? 3.608 1.795 8.873 1.00 92.75 186 GLY A N 1
ATOM 1476 C CA . GLY A 1 186 ? 2.232 1.992 9.330 1.00 92.75 186 GLY A CA 1
ATOM 1477 C C . GLY A 1 186 ? 1.568 0.681 9.758 1.00 92.75 186 GLY A C 1
ATOM 1478 O O . GLY A 1 186 ? 0.944 0.621 10.818 1.00 92.75 186 GLY A O 1
ATOM 1479 N N . ALA A 1 187 ? 1.728 -0.383 8.969 1.00 88.12 187 ALA A N 1
ATOM 1480 C CA . ALA A 1 187 ? 1.163 -1.694 9.279 1.00 88.12 187 ALA A CA 1
ATOM 1481 C C . ALA A 1 187 ? 1.769 -2.314 10.548 1.00 88.12 187 ALA A C 1
ATOM 1483 O O . ALA A 1 187 ? 1.042 -2.911 11.345 1.00 88.12 187 ALA A O 1
ATOM 1484 N N . LEU A 1 188 ? 3.078 -2.146 10.770 1.00 89.94 188 LEU A N 1
ATOM 1485 C CA . LEU A 1 188 ? 3.746 -2.584 11.998 1.00 89.94 188 LEU A CA 1
ATOM 1486 C C . LEU A 1 188 ? 3.245 -1.801 13.217 1.00 89.94 188 LEU A C 1
ATOM 1488 O O . LEU A 1 188 ? 2.937 -2.408 14.240 1.00 89.94 188 LEU A O 1
ATOM 1492 N N . ILE A 1 189 ? 3.095 -0.478 13.105 1.00 92.56 189 ILE A N 1
ATOM 1493 C CA . ILE A 1 189 ? 2.536 0.369 14.171 1.00 92.56 189 ILE A CA 1
ATOM 1494 C C . ILE A 1 189 ? 1.110 -0.082 14.526 1.00 92.56 189 ILE A C 1
ATOM 1496 O O . ILE A 1 189 ? 0.815 -0.305 15.704 1.00 92.56 189 ILE A O 1
ATOM 1500 N N . TYR A 1 190 ? 0.259 -0.294 13.515 1.00 89.88 190 TYR A N 1
ATOM 1501 C CA . TYR A 1 190 ? -1.108 -0.799 13.675 1.00 89.88 190 TYR A CA 1
ATOM 1502 C C . TYR A 1 190 ? -1.153 -2.180 14.344 1.00 89.88 190 TYR A C 1
ATOM 1504 O O . TYR A 1 190 ? -1.885 -2.390 15.314 1.00 89.88 190 TYR A O 1
ATOM 1512 N N . GLY A 1 191 ? -0.356 -3.130 13.846 1.00 85.75 191 GLY A N 1
ATOM 1513 C CA . GLY A 1 191 ? -0.314 -4.500 14.359 1.00 85.75 191 GLY A CA 1
ATOM 1514 C C . GLY A 1 191 ? 0.193 -4.572 15.800 1.00 85.75 191 GLY A C 1
ATOM 1515 O O . GLY A 1 191 ? -0.386 -5.271 16.634 1.00 85.75 191 GLY A O 1
ATOM 1516 N N . CYS A 1 192 ? 1.235 -3.801 16.121 1.00 89.69 192 CYS A N 1
ATOM 1517 C CA . CYS A 1 192 ? 1.820 -3.740 17.460 1.00 89.69 192 CYS A CA 1
ATOM 1518 C C . CYS A 1 192 ? 0.989 -2.923 18.461 1.00 89.69 192 CYS A C 1
ATOM 1520 O O . CYS A 1 192 ? 1.244 -3.037 19.665 1.00 89.69 192 CYS A O 1
ATOM 1522 N N . ARG A 1 193 ? -0.002 -2.149 17.989 1.00 91.50 193 ARG A N 1
ATOM 1523 C CA . ARG A 1 193 ? -0.821 -1.212 18.783 1.00 91.50 193 ARG A CA 1
ATOM 1524 C C . ARG A 1 193 ? 0.021 -0.166 19.518 1.00 91.50 193 ARG A C 1
ATOM 1526 O O . ARG A 1 193 ? -0.216 0.135 20.685 1.00 91.50 193 ARG A O 1
ATOM 1533 N N . PHE A 1 194 ? 1.065 0.329 18.865 1.00 94.69 194 PHE A N 1
ATOM 1534 C CA . PHE A 1 194 ? 1.922 1.373 19.422 1.00 94.69 194 PHE A CA 1
ATOM 1535 C C . PHE A 1 194 ? 1.382 2.760 19.030 1.00 94.69 194 PHE A C 1
ATOM 1537 O O . PHE A 1 194 ? 1.043 2.939 17.860 1.00 94.69 194 PHE A O 1
ATOM 1544 N N . PRO A 1 195 ? 1.352 3.758 19.936 1.00 96.31 195 PRO A N 1
ATOM 1545 C CA . PRO A 1 195 ? 1.891 3.771 21.303 1.00 96.31 195 PRO A CA 1
ATOM 1546 C C . PRO A 1 195 ? 0.902 3.356 22.407 1.00 96.31 195 PRO A C 1
ATOM 1548 O O . PRO A 1 195 ? 1.314 3.221 23.564 1.00 96.31 195 PRO A O 1
ATOM 1551 N N . GLU A 1 196 ? -0.382 3.141 22.101 1.00 96.38 196 GLU A N 1
ATOM 1552 C CA . GLU A 1 196 ? -1.417 2.917 23.122 1.00 96.38 196 GLU A CA 1
ATOM 1553 C C . GLU A 1 196 ? -1.185 1.666 23.976 1.00 96.38 196 GLU A C 1
ATOM 1555 O O . GLU A 1 196 ? -1.560 1.641 25.144 1.00 96.38 196 GLU A O 1
ATOM 1560 N N . ARG A 1 197 ? -0.485 0.663 23.444 1.00 94.88 197 ARG A N 1
ATOM 1561 C CA . ARG A 1 197 ? -0.070 -0.530 24.188 1.00 94.88 197 ARG A CA 1
ATOM 1562 C C . ARG A 1 197 ? 0.836 -0.215 25.379 1.00 94.88 197 ARG A C 1
ATOM 1564 O O . ARG A 1 197 ? 0.787 -0.942 26.366 1.00 94.88 197 ARG A O 1
ATOM 1571 N N . ILE A 1 198 ? 1.667 0.825 25.284 1.00 96.44 198 ILE A N 1
ATOM 1572 C CA . ILE A 1 198 ? 2.614 1.210 26.345 1.00 96.44 198 ILE A CA 1
ATOM 1573 C C . ILE A 1 198 ? 1.948 2.143 27.357 1.00 96.44 198 ILE A C 1
ATOM 1575 O O . ILE A 1 198 ? 2.237 2.071 28.548 1.00 96.44 198 ILE A O 1
ATOM 1579 N N . MET A 1 199 ? 1.040 3.009 26.902 1.00 95.50 199 MET A N 1
ATOM 1580 C CA . MET A 1 199 ? 0.296 3.923 27.771 1.00 95.50 199 MET A CA 1
ATOM 1581 C C . MET A 1 199 ? -1.214 3.800 27.524 1.00 95.50 199 MET A C 1
ATOM 1583 O O . MET A 1 199 ? -1.798 4.665 26.856 1.00 95.50 199 MET A O 1
ATOM 1587 N N . PRO A 1 200 ? -1.858 2.749 28.068 1.00 95.38 200 PRO A N 1
ATOM 1588 C CA . PRO A 1 200 ? -3.295 2.552 27.925 1.00 95.38 200 PRO A CA 1
ATOM 1589 C C . PRO A 1 200 ? -4.080 3.764 28.437 1.00 95.38 200 PRO A C 1
ATOM 1591 O O . PRO A 1 200 ? -3.738 4.360 29.459 1.00 95.38 200 PRO A O 1
ATOM 1594 N N . GLY A 1 201 ? -5.125 4.154 27.712 1.00 93.50 201 GLY A N 1
ATOM 1595 C CA . GLY A 1 201 ? -5.992 5.278 28.073 1.00 93.50 201 GLY A CA 1
ATOM 1596 C C . GLY A 1 201 ? -5.493 6.676 27.691 1.00 93.50 201 GLY A C 1
ATOM 1597 O O . GLY A 1 201 ? -6.306 7.594 27.594 1.00 93.50 201 GLY A O 1
ATOM 1598 N N . LYS A 1 202 ? -4.192 6.873 27.420 1.00 94.81 202 LYS A N 1
ATOM 1599 C CA . LYS A 1 202 ? -3.673 8.201 27.028 1.00 94.81 202 LYS A CA 1
ATOM 1600 C C . LYS A 1 202 ? -4.027 8.590 25.594 1.00 94.81 202 LYS A C 1
ATOM 1602 O O . LYS A 1 202 ? -4.252 9.762 25.317 1.00 94.81 202 LYS A O 1
ATOM 1607 N N . PHE A 1 203 ? -4.102 7.609 24.701 1.00 95.00 203 PHE A N 1
ATOM 1608 C CA . PHE A 1 203 ? -4.341 7.814 23.269 1.00 95.00 203 PHE A CA 1
ATOM 1609 C C . PHE A 1 203 ? -5.785 7.492 22.868 1.00 95.00 203 PHE A C 1
ATOM 1611 O O . PHE A 1 203 ? -6.037 7.025 21.765 1.00 95.00 203 PHE A O 1
ATOM 1618 N N . ASN A 1 204 ? -6.747 7.723 23.767 1.00 92.06 204 ASN A N 1
ATOM 1619 C CA . ASN A 1 204 ? -8.149 7.377 23.523 1.00 92.06 204 ASN A CA 1
ATOM 1620 C C . ASN A 1 204 ? -8.782 8.160 22.361 1.00 92.06 204 ASN A C 1
ATOM 1622 O O . ASN A 1 204 ? -9.692 7.653 21.712 1.00 92.06 204 ASN A O 1
ATOM 1626 N N . LEU A 1 205 ? -8.311 9.385 22.102 1.00 90.38 205 LEU A N 1
ATOM 1627 C CA . LEU A 1 205 ? -8.886 10.267 21.083 1.00 90.38 205 LEU A CA 1
ATOM 1628 C C . LEU A 1 205 ? -7.910 10.622 19.956 1.00 90.38 205 LEU A C 1
ATOM 1630 O O . LEU A 1 205 ? -8.323 10.699 18.802 1.00 90.38 205 LEU A O 1
ATOM 1634 N N . PHE A 1 206 ? -6.631 10.831 20.276 1.00 95.19 206 PHE A N 1
ATOM 1635 C CA . PHE A 1 206 ? -5.598 11.236 19.321 1.00 95.19 206 PHE A CA 1
ATOM 1636 C C . PHE A 1 206 ? -4.309 10.438 19.523 1.00 95.19 206 PHE A C 1
ATOM 1638 O O . PHE A 1 206 ? -3.951 10.112 20.654 1.00 95.19 206 PHE A O 1
ATOM 1645 N N . GLY A 1 207 ? -3.595 10.171 18.428 1.00 94.06 207 GLY A N 1
ATOM 1646 C CA . GLY A 1 207 ? -2.293 9.503 18.423 1.00 94.06 207 GLY A CA 1
ATOM 1647 C C . GLY A 1 207 ? -2.347 7.986 18.615 1.00 94.06 207 GLY A C 1
ATOM 1648 O O . GLY A 1 207 ? -1.308 7.382 18.861 1.00 94.06 207 GLY A O 1
ATOM 1649 N N . ALA A 1 208 ? -3.522 7.362 18.506 1.00 96.00 208 ALA A N 1
ATOM 1650 C CA . ALA A 1 208 ? -3.633 5.905 18.528 1.00 96.00 208 ALA A CA 1
ATOM 1651 C C . ALA A 1 208 ? -3.023 5.286 17.259 1.00 96.00 208 ALA A C 1
ATOM 1653 O O . ALA A 1 208 ? -3.061 5.893 16.183 1.00 96.00 208 ALA A O 1
ATOM 1654 N N . SER A 1 209 ? -2.547 4.041 17.351 1.00 95.31 209 SER A N 1
ATOM 1655 C CA . SER A 1 209 ? -1.940 3.306 16.232 1.00 95.31 209 SER A CA 1
ATOM 1656 C C . SER A 1 209 ? -2.779 3.318 14.951 1.00 95.31 209 SER A C 1
ATOM 1658 O O . SER A 1 209 ? -2.233 3.456 13.861 1.00 95.31 209 SER A O 1
ATOM 1660 N N . HIS A 1 210 ? -4.108 3.234 15.066 1.00 93.31 210 HIS A N 1
ATOM 1661 C CA . HIS A 1 210 ? -5.028 3.266 13.927 1.00 93.31 210 HIS A CA 1
ATOM 1662 C C . HIS A 1 210 ? -4.994 4.621 13.198 1.00 93.31 210 HIS A C 1
ATOM 1664 O O . HIS A 1 210 ? -4.980 4.675 11.971 1.00 93.31 210 HIS A O 1
ATOM 1670 N N . GLN A 1 211 ? -4.925 5.731 13.937 1.00 96.25 211 GLN A N 1
ATOM 1671 C CA . GLN A 1 211 ? -4.821 7.063 13.336 1.00 96.25 211 GLN A CA 1
ATOM 1672 C C . GLN A 1 211 ? -3.462 7.257 12.666 1.00 96.25 211 GLN A C 1
ATOM 1674 O O . GLN A 1 211 ? -3.397 7.745 11.541 1.00 96.25 211 GLN A O 1
ATOM 1679 N N . ILE A 1 212 ? -2.388 6.819 13.329 1.00 96.50 212 ILE A N 1
ATOM 1680 C CA . ILE A 1 212 ? -1.036 6.859 12.760 1.00 96.50 212 ILE A CA 1
ATOM 1681 C C . ILE A 1 212 ? -0.978 6.019 11.480 1.00 96.50 212 ILE A C 1
ATOM 1683 O O . ILE A 1 212 ? -0.447 6.474 10.472 1.00 96.50 212 ILE A O 1
ATOM 1687 N N . PHE A 1 213 ? -1.593 4.835 11.483 1.00 94.56 213 PHE A N 1
ATOM 1688 C CA . PHE A 1 213 ? -1.710 3.986 10.303 1.00 94.56 213 PHE A CA 1
ATOM 1689 C C . PHE A 1 213 ? -2.373 4.712 9.131 1.00 94.56 213 PHE A C 1
ATOM 1691 O O . PHE A 1 213 ? -1.798 4.734 8.046 1.00 94.56 213 PHE A O 1
ATOM 1698 N N . HIS A 1 214 ? -3.518 5.371 9.335 1.00 95.62 214 HIS A N 1
ATOM 1699 C CA . HIS A 1 214 ? -4.161 6.144 8.267 1.00 95.62 214 HIS A CA 1
ATOM 1700 C C . HIS A 1 214 ? -3.292 7.292 7.745 1.00 95.62 214 HIS A C 1
ATOM 1702 O O . HIS A 1 214 ? -3.277 7.540 6.537 1.00 95.62 214 HIS A O 1
ATOM 1708 N N . ILE A 1 215 ? -2.542 7.969 8.618 1.00 97.12 215 ILE A N 1
ATOM 1709 C CA . ILE A 1 215 ? -1.586 9.004 8.200 1.00 97.12 215 ILE A CA 1
ATOM 1710 C C . ILE A 1 215 ? -0.500 8.383 7.311 1.00 97.12 215 ILE A C 1
ATOM 1712 O O . ILE A 1 215 ? -0.250 8.885 6.216 1.00 97.12 215 ILE A O 1
ATOM 1716 N N . CYS A 1 216 ? 0.094 7.260 7.727 1.00 96.69 216 CYS A N 1
ATOM 1717 C CA . CYS A 1 216 ? 1.088 6.538 6.930 1.00 96.69 216 CYS A CA 1
ATOM 1718 C C . CYS A 1 216 ? 0.532 6.090 5.572 1.00 96.69 216 CYS A C 1
ATOM 1720 O O . CYS A 1 216 ? 1.190 6.302 4.557 1.00 96.69 216 CYS A O 1
ATOM 1722 N N . VAL A 1 217 ? -0.681 5.525 5.535 1.00 95.00 217 VAL A N 1
ATOM 1723 C CA . VAL A 1 217 ? -1.354 5.126 4.286 1.00 95.00 217 VAL A CA 1
ATOM 1724 C C . VAL A 1 217 ? -1.570 6.334 3.376 1.00 95.00 217 VAL A C 1
ATOM 1726 O O . VAL A 1 217 ? -1.305 6.251 2.183 1.00 95.00 217 VAL A O 1
ATOM 1729 N N . THR A 1 218 ? -1.987 7.478 3.921 1.00 96.50 218 THR A N 1
ATOM 1730 C CA . THR A 1 218 ? -2.199 8.703 3.133 1.00 96.50 218 THR A CA 1
ATOM 1731 C C . THR A 1 218 ? -0.895 9.196 2.506 1.00 96.50 218 THR A C 1
ATOM 1733 O O . THR A 1 218 ? -0.859 9.497 1.315 1.00 96.50 218 THR A O 1
ATOM 1736 N N . ILE A 1 219 ? 0.199 9.220 3.275 1.00 97.00 219 ILE A N 1
ATOM 1737 C CA . ILE A 1 219 ? 1.532 9.573 2.763 1.00 97.00 219 ILE A CA 1
ATOM 1738 C C . ILE A 1 219 ? 1.971 8.583 1.676 1.00 97.00 219 ILE A C 1
ATOM 1740 O O . ILE A 1 219 ? 2.462 9.007 0.632 1.00 97.00 219 ILE A O 1
ATOM 1744 N N . ALA A 1 220 ? 1.757 7.281 1.886 1.00 96.06 220 ALA A N 1
ATOM 1745 C CA . ALA A 1 220 ? 2.099 6.248 0.913 1.00 96.06 220 ALA A CA 1
ATOM 1746 C C . ALA A 1 220 ? 1.325 6.418 -0.404 1.00 96.06 220 ALA A C 1
ATOM 1748 O O . ALA A 1 220 ? 1.916 6.324 -1.478 1.00 96.06 220 ALA A O 1
ATOM 1749 N N . VAL A 1 221 ? 0.024 6.718 -0.335 1.00 96.06 221 VAL A N 1
ATOM 1750 C CA . VAL A 1 221 ? -0.822 6.980 -1.511 1.00 96.06 221 VAL A CA 1
ATOM 1751 C C . VAL A 1 221 ? -0.379 8.243 -2.251 1.00 96.06 221 VAL A C 1
ATOM 1753 O O . VAL A 1 221 ? -0.344 8.242 -3.479 1.00 96.06 221 VAL A O 1
ATOM 1756 N N . LEU A 1 222 ? 0.013 9.303 -1.539 1.00 96.81 222 LEU A N 1
ATOM 1757 C CA . LEU A 1 222 ? 0.569 10.505 -2.170 1.00 96.81 222 LEU A CA 1
ATOM 1758 C C . LEU A 1 222 ? 1.902 10.208 -2.864 1.00 96.81 222 LEU A C 1
ATOM 1760 O O . LEU A 1 222 ? 2.087 10.589 -4.018 1.00 96.81 222 LEU A O 1
ATOM 1764 N N . ALA A 1 223 ? 2.808 9.485 -2.201 1.00 96.38 223 ALA A N 1
ATOM 1765 C CA . ALA A 1 223 ? 4.070 9.056 -2.799 1.00 96.38 223 ALA A CA 1
ATOM 1766 C C . ALA A 1 223 ? 3.830 8.207 -4.058 1.00 96.38 223 ALA A C 1
ATOM 1768 O O . ALA A 1 223 ? 4.449 8.451 -5.090 1.00 96.38 223 ALA A O 1
ATOM 1769 N N . HIS A 1 224 ? 2.885 7.267 -3.993 1.00 95.81 224 HIS A N 1
ATOM 1770 C CA . HIS A 1 224 ? 2.455 6.462 -5.130 1.00 95.81 224 HIS A CA 1
ATOM 1771 C C . HIS A 1 224 ? 1.946 7.326 -6.288 1.00 95.81 224 HIS A C 1
ATOM 1773 O O . HIS A 1 224 ? 2.400 7.164 -7.418 1.00 95.81 224 HIS A O 1
ATOM 1779 N N . TYR A 1 225 ? 1.040 8.266 -6.006 1.00 95.94 225 TYR A N 1
ATOM 1780 C CA . TYR A 1 225 ? 0.482 9.173 -7.005 1.00 95.94 225 TYR A CA 1
ATOM 1781 C C . TYR A 1 225 ? 1.580 9.970 -7.716 1.00 95.94 225 TYR A C 1
ATOM 1783 O O . TYR A 1 225 ? 1.666 9.935 -8.941 1.00 95.94 225 TYR A O 1
ATOM 1791 N N . PHE A 1 226 ? 2.473 10.625 -6.968 1.00 95.69 226 PHE A N 1
ATOM 1792 C CA . PHE A 1 226 ? 3.582 11.373 -7.567 1.00 95.69 226 PHE A CA 1
ATOM 1793 C C . PHE A 1 226 ? 4.551 10.471 -8.342 1.00 95.69 226 PHE A C 1
ATOM 1795 O O . PHE A 1 226 ? 5.048 10.873 -9.396 1.00 95.69 226 PHE A O 1
ATOM 1802 N N . GLY A 1 227 ? 4.772 9.237 -7.881 1.00 95.00 227 GLY A N 1
ATOM 1803 C CA . GLY A 1 227 ? 5.565 8.242 -8.601 1.00 95.00 227 GLY A CA 1
ATOM 1804 C C . GLY A 1 227 ? 4.953 7.873 -9.953 1.00 95.00 227 GLY A C 1
ATOM 1805 O O . GLY A 1 227 ? 5.635 7.940 -10.974 1.00 95.00 227 GLY A O 1
ATOM 1806 N N . VAL A 1 228 ? 3.655 7.564 -9.980 1.00 94.50 228 VAL A N 1
ATOM 1807 C CA . VAL A 1 228 ? 2.908 7.268 -11.213 1.00 94.50 228 VAL A CA 1
ATOM 1808 C C . VAL A 1 228 ? 2.914 8.459 -12.167 1.00 94.50 228 VAL A C 1
ATOM 1810 O O . VAL A 1 228 ? 3.171 8.279 -13.353 1.00 94.50 228 VAL A O 1
ATOM 1813 N N . MET A 1 229 ? 2.682 9.673 -11.665 1.00 94.62 229 MET A N 1
ATOM 1814 C CA . MET A 1 229 ? 2.711 10.879 -12.497 1.00 94.62 229 MET A CA 1
ATOM 1815 C C . MET A 1 229 ? 4.097 11.126 -13.100 1.00 94.62 229 MET A C 1
ATOM 1817 O O . MET A 1 229 ? 4.195 11.545 -14.250 1.00 94.62 229 MET A O 1
ATOM 1821 N N . SER A 1 230 ? 5.163 10.820 -12.354 1.00 92.75 230 SER A N 1
ATOM 1822 C CA . SER A 1 230 ? 6.541 10.910 -12.850 1.00 92.75 230 SER A CA 1
ATOM 1823 C C . SER A 1 230 ? 6.811 9.881 -13.953 1.00 92.75 230 SER A C 1
ATOM 1825 O O . SER A 1 230 ? 7.389 10.225 -14.981 1.00 92.75 230 SER A O 1
ATOM 1827 N N . ALA A 1 231 ? 6.353 8.637 -13.770 1.00 92.00 231 ALA A N 1
ATOM 1828 C CA . ALA A 1 231 ? 6.474 7.589 -14.781 1.00 92.00 231 ALA A CA 1
ATOM 1829 C C . ALA A 1 231 ? 5.671 7.932 -16.047 1.00 92.00 231 ALA A C 1
ATOM 1831 O O . ALA A 1 231 ? 6.190 7.827 -17.153 1.00 92.00 231 ALA A O 1
ATOM 1832 N N . MET A 1 232 ? 4.435 8.414 -15.896 1.00 92.38 232 MET A N 1
ATOM 1833 C CA . MET A 1 232 ? 3.617 8.886 -17.016 1.00 92.38 232 MET A CA 1
ATOM 1834 C C . MET A 1 232 ? 4.322 10.007 -17.787 1.00 92.38 232 MET A C 1
ATOM 1836 O O . MET A 1 232 ? 4.404 9.945 -19.009 1.00 92.38 232 MET A O 1
ATOM 1840 N N . ALA A 1 233 ? 4.859 11.011 -17.086 1.00 91.56 233 ALA A N 1
ATOM 1841 C CA . ALA A 1 233 ? 5.577 12.113 -17.719 1.00 91.56 233 ALA A CA 1
ATOM 1842 C C . ALA A 1 233 ? 6.806 11.629 -18.506 1.00 91.56 233 ALA A C 1
ATOM 1844 O O . ALA A 1 233 ? 7.041 12.113 -19.607 1.00 91.56 233 ALA A O 1
ATOM 1845 N N . PHE A 1 234 ? 7.545 10.648 -17.979 1.00 90.44 234 PHE A N 1
ATOM 1846 C CA . PHE A 1 234 ? 8.680 10.041 -18.675 1.00 90.44 234 PHE A CA 1
ATOM 1847 C C . PHE A 1 234 ? 8.262 9.372 -19.994 1.00 90.44 234 PHE A C 1
ATOM 1849 O O . PHE A 1 234 ? 8.878 9.613 -21.028 1.00 90.44 234 PHE A O 1
ATOM 1856 N N . TRP A 1 235 ? 7.200 8.562 -19.980 1.00 89.62 235 TRP A N 1
ATOM 1857 C CA . TRP A 1 235 ? 6.756 7.824 -21.171 1.00 89.62 235 TRP A CA 1
ATOM 1858 C C . TRP A 1 235 ? 6.044 8.683 -22.217 1.00 89.62 235 TRP A C 1
ATOM 1860 O O . TRP A 1 235 ? 5.963 8.283 -23.373 1.00 89.62 235 TRP A O 1
ATOM 1870 N N . HIS A 1 236 ? 5.531 9.847 -21.826 1.00 89.62 236 HIS A N 1
ATOM 1871 C CA . HIS A 1 236 ? 4.900 10.804 -22.737 1.00 89.62 236 HIS A CA 1
ATOM 1872 C C . HIS A 1 236 ? 5.882 11.857 -23.283 1.00 89.62 236 HIS A C 1
ATOM 1874 O O . HIS A 1 236 ? 5.470 12.752 -24.021 1.00 89.62 236 HIS A O 1
ATOM 1880 N N . ASP A 1 237 ? 7.164 11.774 -22.927 1.00 87.81 237 ASP A N 1
ATOM 1881 C CA . ASP A 1 237 ? 8.221 12.598 -23.505 1.00 87.81 237 ASP A CA 1
ATOM 1882 C C . ASP A 1 237 ? 8.724 11.964 -24.813 1.00 87.81 237 ASP A C 1
ATOM 1884 O O . ASP A 1 237 ? 9.190 10.823 -24.830 1.00 87.81 237 ASP A O 1
ATOM 1888 N N . VAL A 1 238 ? 8.647 12.730 -25.906 1.00 78.62 238 VAL A N 1
ATOM 1889 C CA . VAL A 1 238 ? 9.023 12.322 -27.274 1.00 78.62 238 VAL A CA 1
ATOM 1890 C C . VAL A 1 238 ? 10.475 11.835 -27.351 1.00 78.62 238 VAL A C 1
ATOM 1892 O O . VAL A 1 238 ? 10.806 10.977 -28.164 1.00 78.62 238 VAL A O 1
ATOM 1895 N N . SER A 1 239 ? 11.353 12.327 -26.471 1.00 81.12 239 SER A N 1
ATOM 1896 C CA . SER A 1 239 ? 12.753 11.888 -26.424 1.00 81.12 239 SER A CA 1
ATOM 1897 C C . SER A 1 239 ? 12.941 10.422 -26.008 1.00 81.12 239 SER A C 1
ATOM 1899 O O . SER A 1 239 ? 14.021 9.869 -26.213 1.00 81.12 239 SER A O 1
ATOM 1901 N N . ASN A 1 240 ? 11.906 9.776 -25.459 1.00 81.56 240 ASN A N 1
ATOM 1902 C CA . ASN A 1 240 ? 11.958 8.398 -24.973 1.00 81.56 240 ASN A CA 1
ATOM 1903 C C . ASN A 1 240 ? 11.268 7.383 -25.908 1.00 81.56 240 ASN A C 1
ATOM 1905 O O . ASN A 1 240 ? 11.184 6.208 -25.551 1.00 81.56 240 ASN A O 1
ATOM 1909 N N . GLU A 1 241 ? 10.803 7.782 -27.100 1.00 73.94 241 GLU A N 1
ATOM 1910 C CA . GLU A 1 241 ? 10.108 6.877 -28.039 1.00 73.94 241 GLU A CA 1
ATOM 1911 C C . GLU A 1 241 ? 10.967 5.671 -28.465 1.00 73.94 241 GLU A C 1
ATOM 1913 O O . GLU A 1 241 ? 10.468 4.550 -28.591 1.00 73.94 241 GLU A O 1
ATOM 1918 N N . GLU A 1 242 ? 12.279 5.865 -28.609 1.00 78.88 242 GLU A N 1
ATOM 1919 C CA . GLU A 1 242 ? 13.218 4.801 -28.991 1.00 78.88 242 GLU A CA 1
ATOM 1920 C C . GLU A 1 242 ? 13.631 3.901 -27.815 1.00 78.88 242 GLU A C 1
ATOM 1922 O O . GLU A 1 242 ? 14.242 2.850 -28.024 1.00 78.88 242 GLU A O 1
ATOM 1927 N N . PHE A 1 243 ? 13.270 4.253 -26.574 1.00 84.06 243 PHE A N 1
ATOM 1928 C CA . PHE A 1 243 ? 13.702 3.520 -25.381 1.00 84.06 243 PHE A CA 1
ATOM 1929 C C . PHE A 1 243 ? 13.286 2.047 -25.440 1.00 84.06 243 PHE A C 1
ATOM 1931 O O . PHE A 1 243 ? 14.085 1.163 -25.139 1.00 84.06 243 PHE A O 1
ATOM 1938 N N . CYS A 1 244 ? 12.060 1.766 -25.894 1.00 83.12 244 CYS A N 1
ATOM 1939 C CA . CYS A 1 244 ? 11.592 0.392 -26.053 1.00 83.12 244 CYS A CA 1
ATOM 1940 C C . CYS A 1 244 ? 12.357 -0.380 -27.130 1.00 83.12 244 CYS A C 1
ATOM 1942 O O . CYS A 1 244 ? 12.502 -1.587 -26.992 1.00 83.12 244 CYS A O 1
ATOM 1944 N N . GLN A 1 245 ? 12.848 0.279 -28.181 1.00 79.44 245 GLN A N 1
ATOM 1945 C CA . GLN A 1 245 ? 13.607 -0.385 -29.242 1.00 79.44 245 GLN A CA 1
ATOM 1946 C C . GLN A 1 245 ? 15.004 -0.772 -28.744 1.00 79.44 245 GLN A C 1
ATOM 1948 O O . GLN A 1 245 ? 15.437 -1.898 -28.966 1.00 79.44 245 GLN A O 1
ATOM 1953 N N . ALA A 1 246 ? 15.654 0.108 -27.977 1.00 77.88 246 ALA A N 1
ATOM 1954 C CA . ALA A 1 246 ? 16.982 -0.120 -27.400 1.00 77.88 246 ALA A CA 1
ATOM 1955 C C . ALA A 1 246 ? 17.051 -1.262 -26.363 1.00 77.88 246 ALA A C 1
ATOM 1957 O O . ALA A 1 246 ? 18.139 -1.675 -25.982 1.00 77.88 246 ALA A O 1
ATOM 1958 N N . LEU A 1 247 ? 15.910 -1.769 -25.887 1.00 75.56 247 LEU A N 1
ATOM 1959 C CA . LEU A 1 247 ? 15.828 -2.902 -24.954 1.00 75.56 247 LEU A CA 1
ATOM 1960 C C . LEU A 1 247 ? 15.868 -4.277 -25.633 1.00 75.56 247 LEU A C 1
ATOM 1962 O O . LEU A 1 247 ? 16.084 -5.278 -24.953 1.00 75.56 247 LEU A O 1
ATOM 1966 N N . PHE A 1 248 ? 15.609 -4.338 -26.942 1.00 68.62 248 PHE A N 1
ATOM 1967 C CA . PHE A 1 248 ? 15.527 -5.591 -27.703 1.00 68.62 248 PHE A CA 1
ATOM 1968 C C . PHE A 1 248 ? 16.695 -5.790 -28.687 1.00 68.62 248 PHE A C 1
ATOM 1970 O O . PHE A 1 248 ? 16.675 -6.764 -29.441 1.00 68.62 248 PHE A O 1
ATOM 1977 N N . PHE A 1 249 ? 17.698 -4.905 -28.663 1.00 51.19 249 PHE A N 1
ATOM 1978 C CA . PHE A 1 249 ? 18.956 -4.990 -29.417 1.00 51.19 249 PHE A CA 1
ATOM 1979 C C . PHE A 1 249 ? 20.150 -4.988 -28.460 1.00 51.19 249 PHE A C 1
ATOM 1981 O O . PHE A 1 249 ? 21.146 -5.674 -28.783 1.00 51.19 249 PHE A O 1
#

Secondary structure (DSSP, 8-state):
--SSSHHHHHHHHHHHHHHHHHHHHHHHHHTTSS--GGG-SEEETTTS-TTT---TT--EEEEPP--SHHHHHHHHHHHHHHHHHHHHHHHHHHHHHHHHTTT-HHHHHHHHHHHHHHHHHHHHHHHSTGGGSGGGHHHHHHHHHHHHHTTHHHHHHHHHHH-HHHHHHHS-HHHHHHHHHHHHHHHHHHHHTTTTTTSTTTTSSSS-HHHHHHHHHHHHHHHHHHHHHHHHHHHTSGGGTTTTTTT--

=== Feature glossary ===
Key to the feature types in this record:

— What the protein is —

Primary structure: the covalent order of the twenty standard amino acids along the backbone. Two proteins with the same sequence will (almost always) fold to the same structure; two with 30% identity often share a fold but not the details.

Database cross-references. InterPro integrates a dozen domain/family signature databases into unified entries with residue-range hits. GO terms attach function/process/location labels with evidence codes. CATH codes position the fold in a four-level structural taxonomy. Organism is the NCBI-taxonomy species name.

— Where its atoms are —

The mmCIF block holds the 3D Cartesian coordinates of each backbone atom (N, Cα, C, O) in ångströms. mmCIF is the PDB's canonical archive format — a tagged-loop text representation of the atomic model.

Six rendered views show the 3D structure from the faces of a cube — i.e. along ±x, ±y, ±z. Rendering representation is drawn randomly per protein from cartoo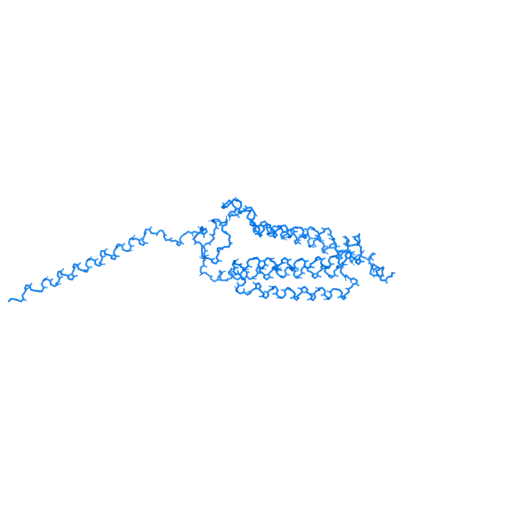n (secondary-structure ribbons), sticks (backbone bonds), or molecular surface; coloring is either N→C rainbow (blue at the N-terminus through red at the C-terminus) or one color per chain.

— Local backbone conformation —

DSSP 8-state secondary structure assigns each residue one of H (α-helix), G (3₁₀-helix), I (π-helix), E (extended β-strand), B (isolated β-bridge), T (hydrogen-bonded turn), S (bend), or '-' (coil). The assignment is computed from backbone hydrogen-bond geometry via the Kabsch–Sander algorithm.

P-SEA three-state annotation labels each residue as helix, strand, or coil based purely on the geometry of the Cα trace. It serves as a fallback when the full backbone (and thus DSSP) is unavailable.

The φ/ψ torsion pair specifies the backbone conformation at each residue. φ rotates about the N–Cα bond, ψ about the Cα–C bond. Steric clashes forbid most of the (φ, ψ) plane — the allowed regions (α-helix basin, β-sheet basin, left-handed helix) are the Ramachandran-allowed regions.

— Global shape and packing —

The geometric summary reports three shape descriptors. Rg (radius of gyration) measures how spread out the Cα atoms are about their centre of mass; compact globular proteins have small Rg, elongated or unfolded ones large. Cα contacts (<8 Å, |i−j|>4) count long-range residue pairs in spatial proximity — high for tightly packed folds, near zero for rods or random coil. The bounding-box extents give the protein's footprint along x, y, z in Å.

Accessible surface area quantifies burial. A residue with SASA near zero is packed in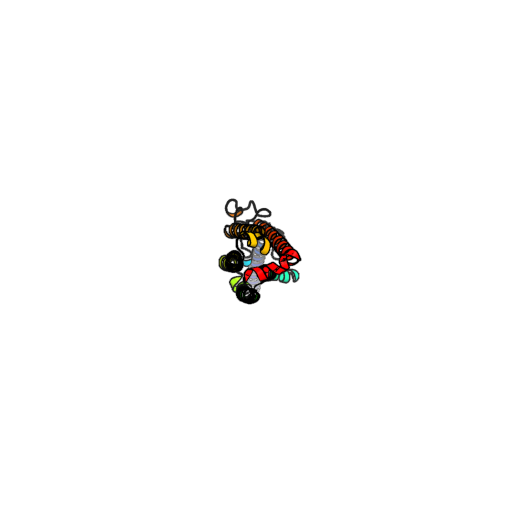to the hydrophobic core; one with SASA >100 Å² sits on the surface. Computed here via the Shrake–Rupley numerical algorithm with a 1.4 Å probe.

Plot images: a contact map (which residues are close in 3D, as an N×N binary image), a Ramachandran scatter (backbone torsion angles, revealing secondary-structure composition at a glance), and — for AlphaFold structures — a PAE heatmap (pairwise prediction confidence).

— Structural neighborhood —

The Foldseek 3Di string encodes local tertiary geometry as a 20-letter alphabet — one character per residue — derived from the relative positions of nearby Cα atoms. Unlike the amino-acid sequence, 3Di is a direct function of the 3D structure, so two proteins with the same fold have similar 3Di strings even at low sequence identity.

Nearest PDB neighbors are the top structural matches found by Foldseek when searching this structure against the entire Protein Data Bank. Each hit reports a TM-score (0 to 1; >0.5 almost always implies the same fold) and an E-value. These are *structural* homologs — they may share no detectable sequence similarity.

— Confidence and disorder —

For AlphaFold models, the B-factor field carries pLDDT — the model's own estimate of local accuracy on a 0–100 scale. Regions with pLDDT<50 should be treated as essentially unmodeled; they often correspond to intrinsically disordered segments.

B-factor (Debye–Waller factor) reflects atomic displacement in the crystal lattice. It is an experimental observable (units Å²), not a prediction; low values mean the atom is pinned down, high values mean it moves or is heterogeneous across the crystal.

Predicted aligned error is AlphaFold's pairwise confidence. Unlike pLDDT (per-residue), PAE is per-residue-pair and captures whether two parts of the structure are correctly placed relative to each other. Units are ångströms of expected positional error.